Protein AF-A0A9R0IYP3-F1 (afdb_monomer_lite)

Radius of gyration: 27.4 Å; chains: 1; bounding box: 51×67×84 Å

pLDDT: mean 83.16, std 14.52, range [38.09, 98.56]

Sequence (226 aa):
MEKAWKLMVVIWVTVYLVTVTMASESPKYSVIHSESDFEIRVYKESTWMSAPVDHLSFRQATKLGFHRLFQYIQGANLNSSRILMTKPVLTSIVPEAGPLHSSAYLVNFYLPVKFQGTPPLPLPELDLKPISWPSHCVAVRKFSGFAGDSNVVTEADKLATSLGRSRNISDHLQHLEEVFKLMQQNLMAAKDNKCMVDTDKVEYLGHFISAKGVEADPKKISSISS

InterPro domains:
  IPR006917 SOUL heme-binding protein [PF04832] (25-200)
  IPR006917 SOUL heme-binding protein [PTHR11220] (22-200)
  IPR011256 Regulatory factor, effector binding domain superfamily [G3DSA:3.20.80.10] (24-212)
  IPR011256 Regulatory factor, effector binding domain superfamily [SSF55136] (15-202)

Secondary structure (DSSP, 8-state):
-HHHHHHHHHHHHHHHHHT---------EEEEEE-SS-EEEEEPPEEEEEEEEE-S-HHHHHHHHHHHHHHHHTT-BTT-------S-EEEEEE--SSSS--SEEEEEEEPPGGGSSSPPPBPGGG--EEEEEPSEEEEE---SS---TTTHHHHHHHHHHHHS---SHHHHHHHHHHHHHHHHHTT----GGG---S-SEEEETTEEEETTEEEE-HHHHHTT--

Structure (mmCIF, N/CA/C/O backbone):
data_AF-A0A9R0IYP3-F1
#
_entry.id   AF-A0A9R0IYP3-F1
#
loop_
_atom_site.group_PDB
_atom_site.id
_atom_site.type_symbol
_atom_site.label_atom_id
_atom_site.label_alt_id
_atom_site.label_comp_id
_atom_site.label_asym_id
_atom_site.label_entity_id
_atom_site.label_seq_id
_atom_site.pdbx_PDB_ins_code
_atom_site.Cartn_x
_atom_site.Cartn_y
_atom_site.Cartn_z
_atom_site.occupancy
_atom_site.B_iso_or_equiv
_atom_site.auth_seq_id
_atom_site.auth_comp_id
_atom_site.auth_asym_id
_atom_site.auth_atom_id
_atom_site.pdbx_PDB_model_num
ATOM 1 N N . MET A 1 1 ? -3.773 -49.753 31.247 1.00 61.44 1 MET A N 1
ATOM 2 C CA . MET A 1 1 ? -4.589 -48.521 31.351 1.00 61.44 1 MET A CA 1
ATOM 3 C C . MET A 1 1 ? -3.742 -47.249 31.323 1.00 61.44 1 MET A C 1
ATOM 5 O O . MET A 1 1 ? -4.038 -46.359 30.541 1.00 61.44 1 MET A O 1
ATOM 9 N N . GLU A 1 2 ? -2.637 -47.181 32.067 1.00 69.75 2 GLU A N 1
ATOM 10 C CA . GLU A 1 2 ? -1.793 -45.974 32.157 1.00 69.75 2 GLU A CA 1
ATOM 11 C C . GLU A 1 2 ? -1.154 -45.518 30.824 1.00 69.75 2 GLU A C 1
ATOM 13 O O . GLU A 1 2 ? -1.091 -44.326 30.528 1.00 69.75 2 GLU A O 1
ATOM 18 N N . LYS A 1 3 ? -0.733 -46.464 29.973 1.00 65.75 3 LYS A N 1
ATOM 19 C CA . LYS A 1 3 ? -0.154 -46.160 28.648 1.00 65.75 3 LYS A CA 1
ATOM 20 C C . LYS A 1 3 ? -1.181 -45.574 27.670 1.00 65.75 3 LYS A C 1
ATOM 22 O O . LYS A 1 3 ? -0.838 -44.701 26.883 1.00 65.75 3 LYS A O 1
ATOM 27 N N . ALA A 1 4 ? -2.435 -46.020 27.757 1.00 72.62 4 ALA A N 1
ATOM 28 C CA . ALA A 1 4 ? -3.524 -45.527 26.915 1.00 72.62 4 ALA A CA 1
ATOM 29 C C . ALA A 1 4 ? -3.933 -44.100 27.309 1.00 72.62 4 ALA A C 1
ATOM 31 O O . ALA A 1 4 ? -4.142 -43.270 26.436 1.00 72.62 4 ALA A O 1
ATOM 32 N N . TRP A 1 5 ? -3.951 -43.783 28.609 1.00 69.06 5 TRP A N 1
ATOM 33 C CA . TRP A 1 5 ? -4.200 -42.423 29.100 1.00 69.06 5 TRP A CA 1
ATOM 34 C C . TRP A 1 5 ? -3.116 -41.438 28.647 1.00 69.06 5 TRP A C 1
ATOM 36 O O . TRP A 1 5 ? -3.432 -40.369 28.134 1.00 69.06 5 TRP A O 1
ATOM 46 N N . LYS A 1 6 ? -1.835 -41.821 28.751 1.00 74.00 6 LYS A N 1
ATOM 47 C CA . LYS A 1 6 ? -0.714 -40.994 28.269 1.00 74.00 6 LYS A CA 1
ATOM 48 C C . LYS A 1 6 ? -0.784 -40.769 26.755 1.00 74.00 6 LYS A C 1
ATOM 50 O O . LYS A 1 6 ? -0.571 -39.649 26.307 1.00 74.00 6 LYS A O 1
ATOM 55 N N . LEU A 1 7 ? -1.144 -41.795 25.979 1.00 72.50 7 LEU A N 1
ATOM 56 C CA . LEU A 1 7 ? -1.313 -41.671 24.529 1.00 72.50 7 LEU A CA 1
ATOM 57 C C . LEU A 1 7 ? -2.500 -40.764 24.166 1.00 72.50 7 LEU A C 1
ATOM 59 O O . LEU A 1 7 ? -2.367 -39.915 23.294 1.00 72.50 7 LEU A O 1
ATOM 63 N N . MET A 1 8 ? -3.624 -40.882 24.878 1.00 76.94 8 MET A N 1
ATOM 64 C CA . MET A 1 8 ? -4.794 -40.021 24.683 1.00 76.94 8 MET A CA 1
ATOM 65 C C . MET A 1 8 ? -4.477 -38.563 25.024 1.00 76.94 8 MET A C 1
ATOM 67 O O . MET A 1 8 ? -4.793 -37.684 24.234 1.00 76.94 8 MET A O 1
ATOM 71 N N . VAL A 1 9 ? -3.789 -38.291 26.136 1.00 77.88 9 VAL A N 1
ATOM 72 C CA . VAL A 1 9 ? -3.367 -36.927 26.499 1.00 77.88 9 VAL A CA 1
ATOM 73 C C . VAL A 1 9 ? -2.421 -36.344 25.449 1.00 77.88 9 VAL A C 1
ATOM 75 O O . VAL A 1 9 ? -2.598 -35.198 25.053 1.00 77.88 9 VAL A O 1
ATOM 78 N N . VAL A 1 10 ? -1.463 -37.125 24.938 1.00 76.88 10 VAL A N 1
ATOM 79 C CA . VAL A 1 10 ? -0.562 -36.673 23.866 1.00 76.88 10 VAL A CA 1
ATOM 80 C C . VAL A 1 10 ? -1.335 -36.378 22.582 1.00 76.88 10 VAL A C 1
ATOM 82 O O . VAL A 1 10 ? -1.092 -35.340 21.983 1.00 76.88 10 VAL A O 1
ATOM 85 N N . ILE A 1 11 ? -2.294 -37.224 22.190 1.00 75.88 11 ILE A N 1
ATOM 86 C CA . ILE A 1 11 ? -3.150 -36.995 21.014 1.00 75.88 11 ILE A CA 1
ATOM 87 C C . ILE A 1 11 ? -4.020 -35.744 21.200 1.00 75.88 11 ILE A C 1
ATOM 89 O O . ILE A 1 11 ? -4.135 -34.939 20.286 1.00 75.88 11 ILE A O 1
ATOM 93 N N . TRP A 1 12 ? -4.596 -35.526 22.382 1.00 68.00 12 TRP A N 1
ATOM 94 C CA . TRP A 1 12 ? -5.383 -34.324 22.670 1.00 68.00 12 TRP A CA 1
ATOM 95 C C . TRP A 1 12 ? -4.525 -33.052 22.666 1.00 68.00 12 TRP A C 1
ATOM 97 O O . TRP A 1 12 ? -4.947 -32.036 22.119 1.00 68.00 12 TRP A O 1
ATOM 107 N N . VAL A 1 13 ? -3.303 -33.106 23.206 1.00 67.50 13 VAL A N 1
ATOM 108 C CA . VAL A 1 13 ? -2.347 -31.986 23.190 1.00 67.50 13 VAL A CA 1
ATOM 109 C C . VAL A 1 13 ? -1.850 -31.696 21.772 1.00 67.50 13 VAL A C 1
ATOM 111 O O . VAL A 1 13 ? -1.755 -30.531 21.391 1.00 67.50 13 VAL A O 1
ATOM 114 N N . THR A 1 14 ? -1.571 -32.720 20.961 1.00 59.00 14 THR A N 1
ATOM 115 C CA . THR A 1 14 ? -1.135 -32.530 19.570 1.00 59.00 14 THR A CA 1
ATOM 116 C C . THR A 1 14 ? -2.274 -32.056 18.675 1.00 59.00 14 THR A C 1
ATOM 118 O O . THR A 1 14 ? -2.058 -31.146 17.882 1.00 59.00 14 THR A O 1
ATOM 121 N N . VAL A 1 15 ? -3.498 -32.570 18.838 1.00 60.22 15 VAL A N 1
ATOM 122 C CA . VAL A 1 15 ? -4.690 -32.060 18.137 1.00 60.22 15 VAL A CA 1
ATOM 123 C C . VAL A 1 15 ? -4.963 -30.604 18.529 1.00 60.22 15 VAL A C 1
ATOM 125 O O . VAL A 1 15 ? -5.193 -29.776 17.651 1.00 60.22 15 VAL A O 1
ATOM 128 N N . TYR A 1 16 ? -4.835 -30.247 19.812 1.00 56.28 16 TYR A N 1
ATOM 129 C CA . TYR A 1 16 ? -4.961 -28.859 20.269 1.00 56.28 16 TYR A CA 1
ATOM 130 C C . TYR A 1 16 ? -3.892 -27.945 19.639 1.00 56.28 16 TYR A C 1
ATOM 132 O O . TYR A 1 16 ? -4.226 -26.884 19.111 1.00 56.28 16 TYR A O 1
ATOM 140 N N . LEU A 1 17 ? -2.628 -28.384 19.590 1.00 49.09 17 LEU A N 1
ATOM 141 C CA . LEU A 1 17 ? -1.523 -27.641 18.964 1.00 49.09 17 LEU A CA 1
ATOM 142 C C . LEU A 1 17 ? -1.663 -27.495 17.438 1.00 49.09 17 LEU A C 1
ATOM 144 O O . LEU A 1 17 ? -1.241 -26.480 16.889 1.00 49.09 17 LEU A O 1
ATOM 148 N N . VAL A 1 18 ? -2.274 -28.464 16.748 1.00 51.69 18 VAL A N 1
ATOM 149 C CA . VAL A 1 18 ? -2.490 -28.421 15.287 1.00 51.69 18 VAL A CA 1
ATOM 150 C C . VAL A 1 18 ? -3.631 -27.465 14.896 1.00 51.69 18 VAL A C 1
ATOM 152 O O . VAL A 1 18 ? -3.632 -26.935 13.788 1.00 51.69 18 VAL A O 1
ATOM 155 N N . THR A 1 19 ? -4.577 -27.172 15.797 1.00 45.31 19 THR A N 1
ATOM 156 C CA . THR A 1 19 ? -5.775 -26.364 15.475 1.00 45.31 19 THR A CA 1
ATOM 157 C C . THR A 1 19 ? -5.606 -24.841 15.517 1.00 45.31 19 THR A C 1
ATOM 159 O O . THR A 1 19 ? -6.555 -24.122 15.209 1.00 45.31 19 THR A O 1
ATOM 162 N N . VAL A 1 20 ? -4.416 -24.304 15.804 1.00 46.81 20 VAL A N 1
ATOM 163 C CA . VAL A 1 20 ? -4.179 -22.845 15.784 1.00 46.81 20 VAL A CA 1
ATOM 164 C C . VAL A 1 20 ? -3.349 -22.442 14.561 1.00 46.81 20 VAL A C 1
ATOM 166 O O . VAL A 1 20 ? -2.303 -21.805 14.655 1.00 46.81 20 VAL A O 1
ATOM 169 N N . THR A 1 21 ? -3.827 -22.777 13.361 1.00 48.59 21 THR A N 1
ATOM 170 C CA . THR A 1 21 ? -3.398 -22.071 12.147 1.00 48.59 21 THR A CA 1
ATOM 171 C C . THR A 1 21 ? -4.076 -20.699 12.135 1.00 48.59 21 THR A C 1
ATOM 173 O O . THR A 1 21 ? -5.190 -20.548 11.636 1.00 48.59 21 THR A O 1
ATOM 176 N N . MET A 1 22 ? -3.440 -19.685 12.726 1.00 51.16 22 MET A N 1
ATOM 177 C CA . MET A 1 22 ? -3.937 -18.304 12.694 1.00 51.16 22 MET A CA 1
ATOM 178 C C . MET A 1 22 ? -3.768 -17.726 11.283 1.00 51.16 22 MET A C 1
ATOM 180 O O . MET A 1 22 ? -2.770 -17.076 10.965 1.00 51.16 22 MET A O 1
ATOM 184 N N . ALA A 1 23 ? -4.742 -17.980 10.411 1.00 62.62 23 ALA A N 1
ATOM 185 C CA . ALA A 1 23 ? -4.872 -17.270 9.148 1.00 62.62 23 ALA A CA 1
ATOM 186 C C . ALA A 1 23 ? -5.228 -15.804 9.451 1.00 62.62 23 ALA A C 1
ATOM 188 O O . ALA A 1 23 ? -6.370 -15.479 9.758 1.00 62.62 23 ALA A O 1
ATOM 189 N N . SER A 1 24 ? -4.232 -14.917 9.415 1.00 82.06 24 SER A N 1
ATOM 190 C CA . SER A 1 24 ? -4.447 -13.469 9.510 1.00 82.06 24 SER A CA 1
ATOM 191 C C . SER A 1 24 ? -5.215 -12.988 8.280 1.00 82.06 24 SER A C 1
ATOM 193 O O . SER A 1 24 ? -4.776 -13.259 7.158 1.00 82.06 24 SER A O 1
ATOM 195 N N . GLU A 1 25 ? -6.318 -12.270 8.483 1.00 94.88 25 GLU A N 1
ATOM 196 C CA . GLU A 1 25 ? -7.117 -11.721 7.386 1.00 94.88 25 GLU A CA 1
ATOM 197 C C . GLU A 1 25 ? -6.288 -10.806 6.472 1.00 94.88 25 GLU A C 1
ATOM 199 O O . GLU A 1 25 ? -5.319 -10.170 6.901 1.00 94.88 25 GLU A O 1
ATOM 204 N N . SER A 1 26 ? -6.687 -10.746 5.203 1.00 94.94 26 SER A N 1
ATOM 205 C CA . SER A 1 26 ? -6.058 -9.933 4.167 1.00 94.94 26 SER A CA 1
ATOM 206 C C . SER A 1 26 ? -7.102 -9.357 3.207 1.00 94.94 26 SER A C 1
ATOM 208 O O . SER A 1 26 ? -8.177 -9.954 3.043 1.00 94.94 26 SER A O 1
ATOM 210 N N . PRO A 1 27 ? -6.810 -8.213 2.560 1.00 95.44 27 PRO A N 1
ATOM 211 C CA . PRO A 1 27 ? -7.698 -7.635 1.561 1.00 95.44 27 PRO A CA 1
ATOM 212 C C . PRO A 1 27 ? -7.901 -8.617 0.403 1.00 95.44 27 PRO A C 1
ATOM 214 O O . PRO A 1 27 ? -6.954 -9.231 -0.096 1.00 95.44 27 PRO A O 1
ATOM 217 N N . LYS A 1 28 ? -9.155 -8.784 -0.024 1.00 95.69 28 LYS A N 1
ATOM 218 C CA . LYS A 1 28 ? -9.517 -9.717 -1.097 1.00 95.69 28 LYS A CA 1
ATOM 219 C C . LYS A 1 28 ? -9.183 -9.120 -2.462 1.00 95.69 28 LYS A C 1
ATOM 221 O O . LYS A 1 28 ? -9.599 -8.004 -2.767 1.00 95.69 28 LYS A O 1
ATOM 226 N N . TYR A 1 29 ? -8.502 -9.903 -3.295 1.00 95.25 29 TYR A N 1
ATOM 227 C CA . TYR A 1 29 ? -8.183 -9.546 -4.674 1.00 95.25 29 TYR A CA 1
ATOM 228 C C . TYR A 1 29 ? -8.267 -10.746 -5.615 1.00 95.25 29 TYR A C 1
ATOM 230 O O . TYR A 1 29 ? -8.188 -11.896 -5.178 1.00 95.25 29 TYR A O 1
ATOM 238 N N . SER A 1 30 ? -8.387 -10.461 -6.909 1.00 91.12 30 SER A N 1
ATOM 239 C CA . SER A 1 30 ? -8.183 -11.412 -8.005 1.00 91.12 30 SER A CA 1
ATOM 240 C C . SER A 1 30 ? -6.987 -10.983 -8.848 1.00 91.12 30 SER A C 1
ATOM 242 O O . SER A 1 30 ? -6.794 -9.792 -9.086 1.00 91.12 30 SER A O 1
ATOM 244 N N . VAL A 1 31 ? -6.192 -11.945 -9.312 1.00 91.06 31 VAL A N 1
ATOM 245 C CA . VAL A 1 31 ? -5.107 -11.691 -10.268 1.00 91.06 31 VAL A CA 1
ATOM 246 C C . VAL A 1 31 ? -5.702 -11.730 -11.672 1.00 91.06 31 VAL A C 1
ATOM 248 O O . VAL A 1 31 ? -6.276 -12.746 -12.053 1.00 91.06 31 VAL A O 1
ATOM 251 N N . ILE A 1 32 ? -5.607 -10.623 -12.411 1.00 86.00 32 ILE A N 1
ATOM 252 C CA . ILE A 1 32 ? -6.137 -10.517 -13.784 1.00 86.00 32 ILE A CA 1
ATOM 253 C C . ILE A 1 32 ? -5.054 -10.705 -14.846 1.00 86.00 32 ILE A C 1
ATOM 255 O O . ILE A 1 32 ? -5.351 -11.069 -15.976 1.00 86.00 32 ILE A O 1
ATOM 259 N N . HIS A 1 33 ? -3.798 -10.480 -14.473 1.00 81.62 33 HIS A N 1
ATOM 260 C CA . HIS A 1 33 ? -2.642 -10.694 -15.326 1.00 81.62 33 HIS A CA 1
ATOM 261 C C . HIS A 1 33 ? -1.453 -11.042 -14.440 1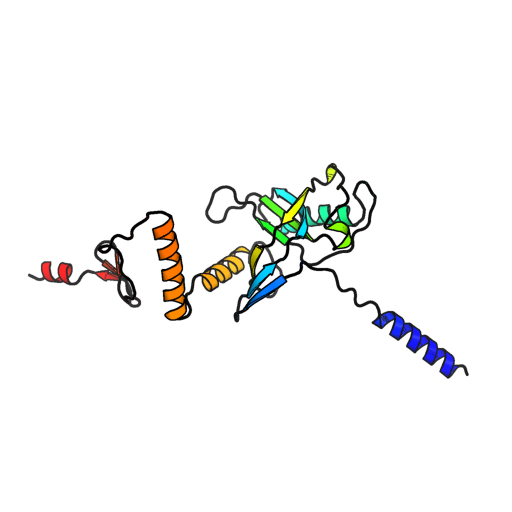.00 81.62 33 HIS A C 1
ATOM 263 O O . HIS A 1 33 ? -1.299 -10.478 -13.356 1.00 81.62 33 HIS A O 1
ATOM 269 N N . SER A 1 34 ? -0.639 -11.997 -14.866 1.00 88.00 34 SER A N 1
ATOM 270 C CA . SER A 1 34 ? 0.503 -12.456 -14.091 1.00 88.00 34 SER A CA 1
ATOM 271 C C . SER A 1 34 ? 1.670 -12.711 -15.007 1.00 88.00 34 SER A C 1
ATOM 273 O O . SER A 1 34 ? 1.530 -13.329 -16.057 1.00 88.00 34 SER A O 1
ATOM 275 N N . GLU A 1 35 ? 2.822 -12.264 -14.545 1.00 88.44 35 GLU A N 1
ATOM 276 C CA . GLU A 1 35 ? 4.074 -12.306 -15.264 1.00 88.44 35 GLU A CA 1
ATOM 277 C C . GLU A 1 35 ? 5.174 -12.843 -14.363 1.00 88.44 35 GLU A C 1
ATOM 279 O O . GLU A 1 35 ? 4.962 -13.066 -13.168 1.00 88.44 35 GLU A O 1
ATOM 284 N N . SER A 1 36 ? 6.350 -13.100 -14.933 1.00 88.38 36 SER A N 1
ATOM 285 C CA . SER A 1 36 ? 7.462 -13.679 -14.174 1.00 88.38 36 SER A CA 1
ATOM 286 C C . SER A 1 36 ? 7.911 -12.794 -13.006 1.00 88.38 36 SER A C 1
ATOM 288 O O . SER A 1 36 ? 8.409 -13.311 -12.007 1.00 88.38 36 SER A O 1
ATOM 290 N N . ASP A 1 37 ? 7.723 -11.477 -13.105 1.00 89.06 37 ASP A N 1
ATOM 291 C CA . ASP A 1 37 ? 8.271 -10.507 -12.163 1.00 89.06 37 ASP A CA 1
ATOM 292 C C . ASP A 1 37 ? 7.244 -9.510 -11.590 1.00 89.06 37 ASP A C 1
ATOM 294 O O . ASP A 1 37 ? 7.564 -8.779 -10.648 1.00 89.06 37 ASP A O 1
ATOM 298 N N . PHE A 1 38 ? 6.004 -9.501 -12.087 1.00 91.12 38 PHE A N 1
ATOM 299 C CA . PHE A 1 38 ? 4.892 -8.754 -11.495 1.00 91.12 38 PHE A CA 1
ATOM 300 C C . PHE A 1 38 ? 3.538 -9.430 -11.738 1.00 91.12 38 PHE A C 1
ATOM 302 O O . PHE A 1 38 ? 3.391 -10.319 -12.569 1.00 91.12 38 PHE A O 1
ATOM 309 N N . GLU A 1 39 ? 2.517 -8.984 -11.015 1.00 92.12 39 GLU A N 1
ATOM 310 C CA . GLU A 1 39 ? 1.129 -9.375 -11.254 1.00 92.12 39 GLU A CA 1
ATOM 311 C C . GLU A 1 39 ? 0.204 -8.166 -11.123 1.00 92.12 39 GLU A C 1
ATOM 313 O O . GLU A 1 39 ? 0.440 -7.273 -10.310 1.00 92.12 39 GLU A O 1
ATOM 318 N N . ILE A 1 40 ? -0.863 -8.137 -11.912 1.00 85.50 40 ILE A N 1
ATOM 319 C CA . ILE A 1 40 ? -1.906 -7.120 -11.836 1.00 85.50 40 ILE A CA 1
ATOM 320 C C . ILE A 1 40 ? -3.067 -7.699 -11.036 1.00 85.50 40 ILE A C 1
ATOM 322 O O . ILE A 1 40 ? -3.652 -8.728 -11.392 1.00 85.50 40 ILE A O 1
ATOM 326 N N . ARG A 1 41 ? -3.390 -7.032 -9.930 1.00 90.75 41 ARG A N 1
ATOM 327 C CA . ARG A 1 41 ? -4.444 -7.425 -8.997 1.00 90.75 41 ARG A CA 1
ATOM 328 C C . ARG A 1 41 ? -5.583 -6.424 -9.037 1.00 90.75 41 ARG A C 1
ATOM 330 O O . ARG A 1 41 ? -5.347 -5.223 -8.996 1.00 90.75 41 ARG A O 1
ATOM 337 N N . VAL A 1 42 ? -6.812 -6.921 -9.001 1.00 85.00 42 VAL A N 1
ATOM 338 C CA . VAL A 1 42 ? -7.996 -6.105 -8.720 1.00 85.00 42 VAL A CA 1
ATOM 339 C C . VAL A 1 42 ? -8.411 -6.364 -7.282 1.00 85.00 42 VAL A C 1
ATOM 341 O O . VAL A 1 42 ? -8.800 -7.482 -6.940 1.00 85.00 42 VAL A O 1
ATOM 344 N N . TYR A 1 43 ? -8.292 -5.344 -6.436 1.00 91.69 43 TYR A N 1
ATOM 345 C CA . TYR A 1 43 ? -8.749 -5.380 -5.052 1.00 91.69 43 TYR A CA 1
ATOM 346 C C . TYR A 1 43 ? -10.207 -4.954 -4.976 1.00 91.69 43 TYR A C 1
ATOM 348 O O . TYR A 1 43 ? -10.618 -4.013 -5.651 1.00 91.69 43 TYR A O 1
ATOM 356 N N . LYS A 1 44 ? -10.978 -5.635 -4.127 1.00 94.44 44 LYS A N 1
ATOM 357 C CA . LYS A 1 44 ? -12.332 -5.194 -3.776 1.00 94.44 44 LYS A CA 1
ATOM 358 C C . LYS A 1 44 ? -12.273 -3.953 -2.885 1.00 94.44 44 LYS A C 1
ATOM 360 O O . LYS A 1 44 ? -11.239 -3.665 -2.281 1.00 94.44 44 LYS A O 1
ATOM 365 N N . GLU A 1 45 ? -13.403 -3.259 -2.782 1.00 95.25 45 GLU A N 1
ATOM 366 C CA . GLU A 1 45 ? -13.545 -2.158 -1.833 1.00 95.25 45 GLU A CA 1
ATOM 367 C C . GLU A 1 45 ? -13.201 -2.611 -0.408 1.00 95.25 45 GLU A C 1
ATOM 369 O O . GLU A 1 45 ? -13.561 -3.717 0.010 1.00 95.25 45 GLU A O 1
ATOM 374 N N . SER A 1 46 ? -12.462 -1.769 0.314 1.00 96.75 46 SER A N 1
ATOM 375 C CA . SER A 1 46 ? -12.065 -2.043 1.690 1.00 96.75 46 SER A CA 1
ATOM 376 C C . SER A 1 46 ? -11.758 -0.781 2.491 1.00 96.75 46 SER A C 1
ATOM 378 O O . SER A 1 46 ? -11.208 0.190 1.979 1.00 96.75 46 SER A O 1
ATOM 380 N N . THR A 1 47 ? -12.039 -0.849 3.786 1.00 97.81 47 THR A N 1
AT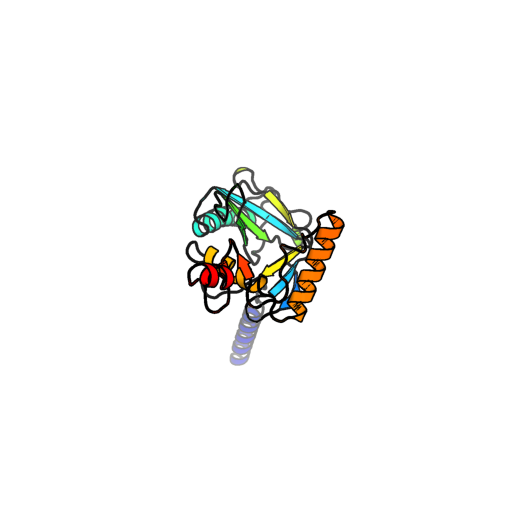OM 381 C CA . THR A 1 47 ? -11.710 0.156 4.791 1.00 97.81 47 THR A CA 1
ATOM 382 C C . THR A 1 47 ? -10.394 -0.193 5.482 1.00 97.81 47 THR A C 1
ATOM 384 O O . THR A 1 47 ? -10.154 -1.333 5.898 1.00 97.81 47 THR A O 1
ATOM 387 N N . TRP A 1 48 ? -9.551 0.819 5.637 1.00 98.00 48 TRP A N 1
ATOM 388 C CA . TRP A 1 48 ? -8.250 0.759 6.290 1.00 98.00 48 TRP A CA 1
ATOM 389 C C . TRP A 1 48 ? -8.179 1.810 7.392 1.00 98.00 48 TRP A C 1
ATOM 391 O O . TRP A 1 48 ? -8.838 2.845 7.315 1.00 98.00 48 TRP A O 1
ATOM 401 N N . MET A 1 49 ? -7.358 1.565 8.410 1.00 98.12 49 MET A N 1
ATOM 402 C CA . MET A 1 49 ? -6.962 2.600 9.363 1.00 98.12 49 MET A CA 1
ATOM 403 C C . MET A 1 49 ? -5.602 3.162 8.955 1.00 98.12 49 MET A C 1
ATOM 405 O O . MET A 1 49 ? -4.656 2.395 8.767 1.00 98.12 49 MET A O 1
ATOM 409 N N . SER A 1 50 ? -5.512 4.481 8.804 1.00 97.88 50 SER A N 1
ATOM 410 C CA . SER A 1 50 ? -4.339 5.174 8.272 1.00 97.88 50 SER A CA 1
ATOM 411 C C . SER A 1 50 ? -3.673 6.057 9.321 1.00 97.88 50 SER A C 1
ATOM 413 O O . SER A 1 50 ? -4.354 6.730 10.096 1.00 97.88 50 SER A O 1
ATOM 415 N N . ALA A 1 51 ? -2.343 6.062 9.324 1.00 97.62 51 ALA A N 1
ATOM 416 C CA . ALA A 1 51 ? -1.491 6.874 10.179 1.00 97.62 51 ALA A CA 1
ATOM 417 C C . ALA A 1 51 ? -0.593 7.775 9.307 1.00 97.62 51 ALA A C 1
ATOM 419 O O . ALA A 1 51 ? 0.374 7.266 8.725 1.00 97.62 51 ALA A O 1
ATOM 420 N N . PRO A 1 52 ? -0.866 9.088 9.209 1.00 95.19 52 PRO A N 1
ATOM 421 C CA . PRO A 1 52 ? -0.002 10.029 8.505 1.00 95.19 52 PRO A CA 1
ATOM 422 C C . PRO A 1 52 ? 1.285 10.289 9.276 1.00 95.19 52 PRO A C 1
ATOM 424 O O . PRO A 1 52 ? 1.260 10.530 10.480 1.00 95.19 52 PRO A O 1
ATOM 427 N N . VAL A 1 53 ? 2.424 10.213 8.596 1.00 93.75 53 VAL A N 1
ATOM 428 C CA . VAL A 1 53 ? 3.751 10.394 9.184 1.00 93.75 53 VAL A CA 1
ATOM 429 C C . VAL A 1 53 ? 4.561 11.346 8.317 1.00 93.75 53 VAL A C 1
ATOM 431 O O . VAL A 1 53 ? 4.870 11.028 7.171 1.00 93.75 53 VAL A O 1
ATOM 434 N N . ASP A 1 54 ? 4.941 12.483 8.888 1.00 90.12 54 ASP A N 1
ATOM 435 C CA . ASP A 1 54 ? 5.864 13.440 8.279 1.00 90.12 54 ASP A CA 1
ATOM 436 C C . ASP A 1 54 ? 7.308 13.028 8.603 1.00 90.12 54 ASP A C 1
ATOM 438 O O . ASP A 1 54 ? 7.817 13.255 9.703 1.00 90.12 54 ASP A O 1
ATOM 442 N N . HIS A 1 55 ? 7.922 12.266 7.696 1.00 87.19 55 HIS A N 1
ATOM 443 C CA . HIS A 1 55 ? 9.280 11.752 7.853 1.00 87.19 55 HIS A CA 1
ATOM 444 C C . HIS A 1 55 ? 9.846 11.315 6.497 1.00 87.19 55 HIS A C 1
ATOM 446 O O . HIS A 1 55 ? 9.159 10.655 5.727 1.00 87.19 55 HIS A O 1
ATOM 452 N N . LEU A 1 56 ? 11.133 11.575 6.242 1.00 85.12 56 LEU A N 1
ATOM 453 C CA . LEU A 1 56 ? 11.772 11.281 4.947 1.00 85.12 56 LEU A CA 1
ATOM 454 C C . LEU A 1 56 ? 12.116 9.791 4.737 1.00 85.12 56 LEU A C 1
ATOM 456 O O . LEU A 1 56 ? 11.986 9.261 3.636 1.00 85.12 56 LEU A O 1
ATOM 460 N N . SER A 1 57 ? 12.555 9.093 5.792 1.00 89.50 57 SER A N 1
ATOM 461 C CA . SER A 1 57 ? 12.830 7.641 5.743 1.00 89.50 57 SER A CA 1
ATOM 462 C C . SER A 1 57 ? 11.533 6.834 5.761 1.00 89.50 57 SER A C 1
ATOM 464 O O . SER A 1 57 ? 10.791 6.882 6.746 1.00 89.50 57 SER A O 1
ATOM 466 N N . PHE A 1 58 ? 11.332 6.020 4.726 1.00 90.00 58 PHE A N 1
ATOM 467 C CA . PHE A 1 58 ? 10.305 4.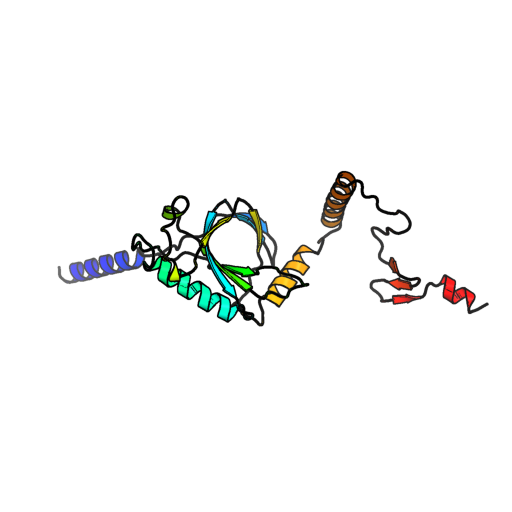988 4.619 1.00 90.00 58 PHE A CA 1
ATOM 468 C C . PHE A 1 58 ? 10.326 4.040 5.823 1.00 90.00 58 PHE A C 1
ATOM 470 O O . PHE A 1 58 ? 9.278 3.724 6.394 1.00 90.00 58 PHE A O 1
ATOM 477 N N . ARG A 1 59 ? 11.512 3.580 6.246 1.00 92.56 59 ARG A N 1
ATOM 478 C CA . ARG A 1 59 ? 11.629 2.613 7.352 1.00 92.56 59 ARG A CA 1
ATOM 479 C C . ARG A 1 59 ? 11.178 3.219 8.678 1.00 92.56 59 ARG A C 1
ATOM 481 O O . ARG A 1 59 ? 10.435 2.577 9.424 1.00 92.56 59 ARG A O 1
ATOM 488 N N . GLN A 1 60 ? 11.624 4.437 8.981 1.00 94.44 60 GLN A N 1
ATOM 489 C CA . GLN A 1 60 ? 11.224 5.127 10.209 1.00 94.44 60 GLN A CA 1
ATOM 490 C C . GLN A 1 60 ? 9.750 5.523 10.164 1.00 94.44 60 GLN A C 1
ATOM 492 O O . GLN A 1 60 ? 9.041 5.292 11.143 1.00 94.44 60 GLN A O 1
ATOM 497 N N . ALA A 1 61 ? 9.265 6.013 9.019 1.00 93.38 61 ALA A N 1
ATOM 498 C CA . ALA A 1 61 ? 7.861 6.355 8.847 1.00 93.38 61 ALA A CA 1
ATOM 499 C C . ALA A 1 61 ? 6.957 5.138 9.094 1.00 93.38 61 ALA A C 1
ATOM 501 O O . ALA A 1 61 ? 6.030 5.200 9.901 1.00 93.38 61 ALA A O 1
ATOM 502 N N . THR A 1 62 ? 7.304 3.992 8.497 1.00 94.81 62 THR A N 1
ATOM 503 C CA . THR A 1 62 ? 6.604 2.716 8.705 1.00 94.81 62 THR A CA 1
ATOM 504 C C . THR A 1 62 ? 6.586 2.322 10.180 1.00 94.81 62 THR A C 1
ATOM 506 O O . THR A 1 62 ? 5.533 1.976 10.713 1.00 94.81 62 THR A O 1
ATOM 509 N N . LYS A 1 63 ? 7.731 2.405 10.873 1.00 96.62 63 LYS A N 1
ATOM 510 C CA . LYS A 1 63 ? 7.835 2.058 12.298 1.00 96.62 63 LYS A CA 1
ATOM 511 C C . LYS A 1 63 ? 6.957 2.960 13.173 1.00 96.62 63 LYS A C 1
ATOM 513 O O . LYS A 1 63 ? 6.236 2.450 14.028 1.00 96.62 63 LYS A O 1
ATOM 518 N N . LEU A 1 64 ? 7.019 4.275 12.969 1.00 97.19 64 LEU A N 1
ATOM 519 C CA . LEU A 1 64 ? 6.276 5.265 13.756 1.00 97.19 64 LEU A CA 1
ATOM 520 C C . LEU A 1 64 ? 4.765 5.173 13.510 1.00 97.19 64 LEU A C 1
ATOM 522 O O . LEU A 1 64 ? 3.982 5.138 14.460 1.00 97.19 64 LEU A O 1
ATOM 526 N N . GLY A 1 65 ? 4.342 5.081 12.246 1.00 97.62 65 GLY A N 1
ATOM 527 C CA . GLY A 1 65 ? 2.932 4.918 11.894 1.00 97.62 65 GLY A CA 1
ATOM 528 C C . GLY A 1 65 ? 2.365 3.594 12.400 1.00 97.62 65 GLY A C 1
ATOM 529 O O . GLY A 1 65 ? 1.321 3.579 13.053 1.00 97.62 65 GLY A O 1
ATOM 530 N N . PHE A 1 66 ? 3.092 2.488 12.206 1.00 98.00 66 PHE A N 1
ATOM 531 C CA . PHE A 1 66 ? 2.654 1.183 12.697 1.00 98.00 66 PHE A CA 1
ATOM 532 C C . PHE A 1 66 ? 2.585 1.118 14.222 1.00 98.00 66 PHE A C 1
ATOM 534 O O . PHE A 1 66 ? 1.698 0.462 14.751 1.00 98.00 66 PHE A O 1
ATOM 541 N N . HIS A 1 67 ? 3.460 1.816 14.949 1.00 98.31 67 HIS A N 1
ATOM 542 C CA . HIS A 1 67 ? 3.375 1.862 16.407 1.00 98.31 67 HIS A CA 1
ATOM 543 C C . HIS A 1 67 ? 2.037 2.445 16.891 1.00 98.31 67 HIS A C 1
ATOM 545 O O . HIS A 1 67 ? 1.409 1.869 17.778 1.00 98.31 67 HIS A O 1
ATOM 551 N N . ARG A 1 68 ? 1.553 3.530 16.271 1.00 98.56 68 ARG A N 1
ATOM 552 C CA . ARG A 1 68 ? 0.245 4.129 16.601 1.00 98.56 68 ARG A CA 1
ATOM 553 C C . ARG A 1 68 ? -0.916 3.217 16.209 1.00 98.56 68 ARG A C 1
ATOM 555 O O . ARG A 1 68 ? -1.821 2.995 17.010 1.00 98.56 68 ARG A O 1
ATOM 562 N N . LEU A 1 69 ? -0.846 2.599 15.029 1.00 98.50 69 LEU A N 1
ATOM 563 C CA . LEU A 1 69 ? -1.818 1.580 14.607 1.00 98.50 69 LEU A CA 1
ATOM 564 C C . LEU A 1 69 ? -1.837 0.382 15.566 1.00 98.50 69 LEU A C 1
ATOM 566 O O . LEU A 1 69 ? -2.902 -0.142 15.877 1.00 98.50 69 LEU A O 1
ATOM 570 N N . PHE A 1 70 ? -0.676 -0.026 16.081 1.00 98.19 70 PHE A N 1
ATOM 571 C CA . PHE A 1 70 ? -0.562 -1.115 17.042 1.00 98.19 70 PHE A CA 1
ATOM 572 C C . PHE A 1 70 ? -1.243 -0.775 18.375 1.00 98.19 70 PHE A C 1
ATOM 574 O O . PHE A 1 70 ? -1.955 -1.609 18.929 1.00 98.19 70 PHE A O 1
ATOM 581 N N . GLN A 1 71 ? -1.081 0.453 18.877 1.00 98.50 71 GLN A N 1
ATOM 582 C CA . GLN A 1 71 ? -1.814 0.914 20.061 1.00 98.50 71 GLN A CA 1
ATOM 583 C C . GLN A 1 71 ? -3.331 0.858 19.823 1.00 98.50 71 GLN A C 1
ATOM 585 O O . GLN A 1 71 ? -4.067 0.303 20.643 1.00 98.50 71 GLN A O 1
ATOM 590 N N . TYR A 1 72 ? -3.791 1.351 18.668 1.00 98.44 72 TYR A N 1
ATOM 591 C CA . TYR A 1 72 ? -5.200 1.323 18.273 1.00 98.44 72 TYR A CA 1
ATOM 592 C C . TYR A 1 72 ? -5.793 -0.091 18.278 1.00 98.44 72 TYR A C 1
ATOM 594 O O . TYR A 1 72 ? -6.808 -0.326 18.939 1.00 98.44 72 TYR A O 1
ATOM 602 N N . ILE A 1 73 ? -5.144 -1.053 17.610 1.00 97.50 73 ILE A N 1
ATOM 603 C CA . ILE A 1 73 ? -5.641 -2.439 17.545 1.00 97.50 73 ILE A CA 1
ATOM 604 C C . ILE A 1 73 ? -5.553 -3.165 18.895 1.00 97.50 73 ILE A C 1
ATOM 606 O O . ILE A 1 73 ? -6.291 -4.121 19.127 1.00 97.50 73 ILE A O 1
ATOM 610 N N . GLN A 1 74 ? -4.691 -2.707 19.807 1.00 98.19 74 GLN A N 1
ATOM 611 C CA . GLN A 1 74 ? -4.583 -3.246 21.164 1.00 98.19 74 GLN A CA 1
ATOM 612 C C . GLN A 1 74 ? -5.623 -2.675 22.137 1.00 98.19 74 GLN A C 1
ATOM 614 O O . GLN A 1 74 ? -5.709 -3.168 23.264 1.00 98.19 74 GLN A O 1
ATOM 619 N N . GLY A 1 75 ? -6.432 -1.702 21.705 1.00 97.38 75 GLY A N 1
ATOM 620 C CA . GLY A 1 75 ? -7.541 -1.154 22.487 1.00 97.38 75 GLY A CA 1
ATOM 621 C C . GLY A 1 75 ? -7.495 0.357 22.708 1.00 97.38 75 GLY A C 1
ATOM 622 O O . GLY A 1 75 ? -8.368 0.867 23.401 1.00 97.38 75 GLY A O 1
ATOM 623 N N . ALA A 1 76 ? -6.540 1.094 22.131 1.00 98.06 76 ALA A N 1
ATOM 624 C CA . ALA A 1 76 ? -6.535 2.561 22.169 1.00 98.06 76 ALA A CA 1
ATOM 625 C C . ALA A 1 76 ? -7.540 3.145 21.151 1.00 98.06 76 ALA A C 1
ATOM 627 O O . ALA A 1 76 ? -7.198 3.779 20.154 1.00 98.06 76 ALA A O 1
ATOM 628 N N . ASN A 1 77 ? -8.814 2.861 21.390 1.00 98.00 77 ASN A N 1
ATOM 629 C CA . ASN A 1 77 ? -9.976 3.357 20.664 1.00 98.00 77 ASN A CA 1
ATOM 630 C C . ASN A 1 77 ? -11.129 3.550 21.658 1.00 98.00 77 ASN A C 1
ATOM 632 O O . ASN A 1 77 ? -11.104 2.968 22.744 1.00 98.00 77 ASN A O 1
ATOM 636 N N . LEU A 1 78 ? -12.147 4.336 21.298 1.00 96.56 78 LEU A N 1
ATOM 637 C CA . LEU A 1 78 ? -13.227 4.716 22.225 1.00 96.56 78 LEU A CA 1
ATOM 638 C C . LEU A 1 78 ? -13.993 3.529 22.831 1.00 96.56 78 LEU A C 1
ATOM 640 O O . LEU A 1 78 ? -14.559 3.655 23.911 1.00 96.56 78 LEU A O 1
ATOM 644 N N . ASN A 1 79 ? -13.977 2.371 22.168 1.00 94.88 79 ASN A N 1
ATOM 645 C CA . ASN A 1 79 ? -14.683 1.174 22.621 1.00 94.88 79 ASN A CA 1
ATOM 646 C C . ASN A 1 79 ? -13.763 0.169 23.336 1.00 94.88 79 ASN A C 1
ATOM 648 O O . ASN A 1 79 ? -14.179 -0.968 23.561 1.00 94.88 79 ASN A O 1
A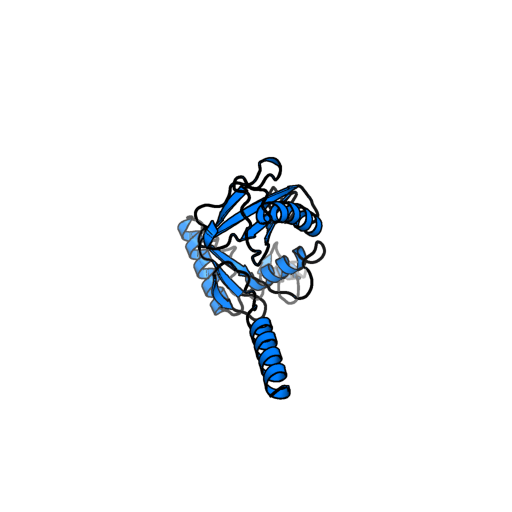TOM 652 N N . SER A 1 80 ? -12.496 0.521 23.591 1.00 97.31 80 SER A N 1
ATOM 653 C CA . SER A 1 80 ? -11.453 -0.377 24.123 1.00 97.31 80 SER A CA 1
ATOM 654 C C . SER A 1 80 ? -11.373 -1.734 23.406 1.00 97.31 80 SER A C 1
ATOM 656 O O . SER A 1 80 ? -10.997 -2.759 23.978 1.00 97.31 80 SER A O 1
ATOM 658 N N . SER A 1 81 ? -11.769 -1.759 22.133 1.00 96.50 81 SER A N 1
ATOM 659 C CA . SER A 1 81 ? -11.943 -2.983 21.365 1.00 96.50 81 SER A CA 1
ATOM 660 C C . SER A 1 81 ? -10.597 -3.477 20.859 1.00 96.50 81 SER A C 1
ATOM 662 O O . SER A 1 81 ? -9.845 -2.717 20.252 1.00 96.50 81 SER A O 1
ATOM 664 N N . ARG A 1 82 ? -10.309 -4.767 21.057 1.00 97.12 82 ARG A N 1
ATOM 665 C CA . ARG A 1 82 ? -9.138 -5.413 20.455 1.00 97.12 82 ARG A CA 1
ATOM 666 C C . ARG A 1 82 ? -9.449 -5.859 19.031 1.00 97.12 82 ARG A C 1
ATOM 668 O O . ARG A 1 82 ? -10.474 -6.493 18.778 1.00 97.12 82 ARG A O 1
ATOM 675 N N . ILE A 1 83 ? -8.542 -5.540 18.118 1.00 96.62 83 ILE A N 1
ATOM 676 C CA . ILE A 1 83 ? -8.633 -5.847 16.693 1.00 96.62 83 ILE A CA 1
ATOM 677 C C . ILE A 1 83 ? -7.499 -6.817 16.359 1.00 96.62 83 ILE A C 1
ATOM 679 O O . ILE A 1 83 ? -6.345 -6.587 16.715 1.00 96.62 83 ILE A O 1
ATOM 683 N N . LEU A 1 84 ? -7.826 -7.931 15.703 1.00 95.94 84 LEU A N 1
ATOM 684 C CA . LEU A 1 84 ? -6.823 -8.918 15.309 1.00 95.94 84 LEU A CA 1
ATOM 685 C C . LEU A 1 84 ? -5.894 -8.349 14.235 1.00 95.94 84 LEU A C 1
ATOM 687 O O . LEU A 1 84 ? -6.337 -7.633 13.339 1.00 95.94 84 LEU A O 1
ATOM 691 N N . MET A 1 85 ? -4.612 -8.712 14.312 1.00 94.75 85 MET A N 1
ATOM 692 C CA . MET A 1 85 ? -3.616 -8.333 13.312 1.00 94.75 85 MET A CA 1
ATOM 693 C C . MET A 1 85 ? -3.981 -8.903 11.936 1.00 94.75 85 MET A C 1
ATOM 695 O O . MET A 1 85 ? -4.312 -10.084 11.802 1.00 94.75 85 MET A O 1
ATOM 699 N N . THR A 1 86 ? -3.849 -8.074 10.908 1.00 95.81 86 THR A N 1
ATOM 700 C CA . THR A 1 86 ? -4.064 -8.435 9.506 1.00 95.81 86 THR A CA 1
ATOM 701 C C . THR A 1 86 ? -2.768 -8.311 8.715 1.00 95.81 86 THR A C 1
ATOM 703 O O . THR A 1 86 ? -1.738 -7.855 9.221 1.00 95.81 86 THR A O 1
ATOM 706 N N . LYS A 1 87 ? -2.792 -8.773 7.466 1.00 93.31 87 LYS A N 1
ATOM 707 C CA . LYS A 1 87 ? -1.672 -8.634 6.534 1.00 93.31 87 LYS A CA 1
ATOM 708 C C . LYS A 1 87 ? -2.188 -8.155 5.176 1.00 93.31 87 LYS A C 1
ATOM 710 O O . LYS A 1 87 ? -3.216 -8.655 4.728 1.00 93.31 87 LYS A O 1
ATOM 715 N N . PRO A 1 88 ? -1.453 -7.299 4.453 1.00 94.94 88 PRO A N 1
ATOM 716 C CA . PRO A 1 88 ? -0.207 -6.637 4.844 1.00 94.94 88 PRO A CA 1
ATOM 717 C C . PRO A 1 88 ? -0.450 -5.331 5.625 1.00 94.94 88 PRO A C 1
ATOM 719 O O . PRO A 1 88 ? -1.557 -4.800 5.640 1.00 94.94 88 PRO A O 1
ATOM 722 N N . VAL A 1 89 ? 0.619 -4.786 6.211 1.00 94.94 89 VAL A N 1
ATOM 723 C CA . VAL A 1 89 ? 0.710 -3.348 6.518 1.00 94.94 89 VAL A CA 1
ATOM 724 C C . VAL A 1 89 ? 1.269 -2.664 5.277 1.00 94.94 89 VAL A C 1
ATOM 726 O O . VAL A 1 89 ? 2.252 -3.144 4.710 1.00 94.94 89 VAL A O 1
ATOM 729 N N . LEU A 1 90 ? 0.639 -1.577 4.842 1.00 95.06 90 LEU A N 1
ATOM 730 C CA . LEU A 1 90 ? 1.066 -0.827 3.664 1.00 95.06 90 LEU A CA 1
ATOM 731 C C . LEU A 1 90 ? 1.659 0.512 4.080 1.00 95.06 90 LEU A C 1
ATOM 733 O O . LEU A 1 90 ? 1.141 1.157 4.983 1.00 95.06 90 LEU A O 1
ATOM 737 N N . THR A 1 91 ? 2.699 0.951 3.383 1.00 93.38 91 THR A N 1
ATOM 738 C CA . THR A 1 91 ? 3.243 2.304 3.518 1.00 93.38 91 THR A CA 1
ATOM 739 C C . THR A 1 91 ? 3.142 2.970 2.156 1.00 93.38 91 THR A C 1
ATOM 741 O O . THR A 1 91 ? 3.805 2.552 1.207 1.00 93.38 91 THR A O 1
ATOM 744 N N . SER A 1 92 ? 2.274 3.967 2.055 1.00 88.12 92 SER A N 1
ATOM 745 C CA . SER A 1 92 ? 2.006 4.733 0.841 1.00 88.12 92 SER A CA 1
ATOM 746 C C . SER A 1 92 ? 2.720 6.077 0.913 1.00 88.12 92 SER A C 1
ATOM 748 O O . SER A 1 92 ? 2.802 6.684 1.978 1.00 88.12 92 SER A O 1
ATOM 750 N N . ILE A 1 93 ? 3.223 6.553 -0.218 1.00 83.38 93 ILE A N 1
ATOM 751 C CA . ILE A 1 93 ? 3.771 7.905 -0.349 1.00 83.38 93 ILE A CA 1
ATOM 752 C C . ILE A 1 93 ? 2.633 8.921 -0.478 1.00 83.38 93 ILE A C 1
ATOM 754 O O . ILE A 1 93 ? 1.641 8.639 -1.151 1.00 83.38 93 ILE A O 1
ATOM 758 N N . VAL A 1 94 ? 2.766 10.089 0.156 1.00 69.44 94 VAL A N 1
ATOM 759 C CA . VAL A 1 94 ? 1.904 11.250 -0.115 1.00 69.44 94 VAL A CA 1
ATOM 760 C C . VAL A 1 94 ? 2.632 12.123 -1.137 1.00 69.44 94 VAL A C 1
ATOM 762 O O . VAL A 1 94 ? 3.685 12.669 -0.804 1.00 69.44 94 VAL A O 1
ATOM 765 N N . PRO A 1 95 ? 2.143 12.241 -2.383 1.00 54.66 95 PRO A N 1
ATOM 766 C CA . PRO A 1 95 ? 2.822 13.055 -3.380 1.00 54.66 95 PRO A CA 1
ATOM 767 C C . PRO A 1 95 ? 2.557 14.545 -3.127 1.00 54.66 95 PRO A C 1
ATOM 769 O O . PRO A 1 95 ? 1.423 14.993 -3.273 1.00 54.66 95 PRO A O 1
ATOM 772 N N . GLU A 1 96 ? 3.602 15.324 -2.836 1.00 50.09 96 GLU A N 1
ATOM 773 C CA . GLU A 1 96 ? 3.602 16.769 -3.088 1.00 50.09 96 GLU A CA 1
ATOM 774 C C . GLU A 1 96 ? 4.931 17.197 -3.756 1.00 50.09 96 GLU A C 1
ATOM 776 O O . GLU A 1 96 ? 6.011 17.042 -3.197 1.00 50.09 96 GLU A O 1
ATOM 781 N N . ALA A 1 97 ? 4.796 17.661 -5.010 1.00 39.12 97 ALA A N 1
ATOM 782 C CA . ALA A 1 97 ? 5.751 18.278 -5.949 1.00 39.12 97 ALA A CA 1
ATOM 783 C C . ALA A 1 97 ? 7.158 17.653 -6.151 1.00 39.12 97 ALA A C 1
ATOM 785 O O . ALA A 1 97 ? 8.158 18.122 -5.616 1.00 39.12 97 ALA A O 1
ATOM 786 N N . GLY A 1 98 ? 7.275 16.704 -7.090 1.00 41.84 98 GLY A N 1
ATOM 787 C CA . GLY A 1 98 ? 8.548 16.386 -7.758 1.00 41.84 98 GLY A CA 1
ATOM 788 C C . GLY A 1 98 ? 8.710 14.907 -8.118 1.00 41.84 98 GLY A C 1
ATOM 789 O O . GLY A 1 98 ? 7.946 14.083 -7.621 1.00 41.84 98 GLY A O 1
ATOM 790 N N . PRO A 1 99 ? 9.696 14.529 -8.955 1.00 38.09 99 PRO A N 1
ATOM 791 C CA . PRO A 1 99 ? 9.687 13.245 -9.659 1.00 38.09 99 PRO A CA 1
ATOM 792 C C . PRO A 1 99 ? 9.825 11.991 -8.787 1.00 38.09 99 PRO A C 1
ATOM 794 O O . PRO A 1 99 ? 9.755 10.923 -9.370 1.00 38.09 99 PRO A O 1
ATOM 797 N N . LEU A 1 100 ? 10.031 12.107 -7.458 1.00 51.69 100 LEU A N 1
ATOM 798 C CA . LEU A 1 100 ? 9.882 11.054 -6.421 1.00 51.69 100 LEU A CA 1
ATOM 799 C C . LEU A 1 100 ? 10.140 11.574 -4.967 1.00 51.69 100 LEU A C 1
ATO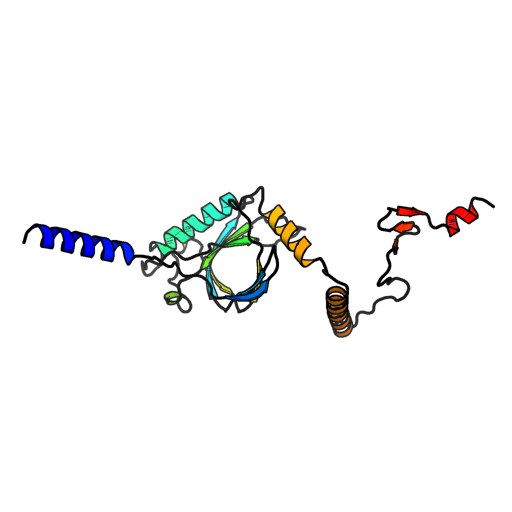M 801 O O . LEU A 1 100 ? 10.409 10.784 -4.062 1.00 51.69 100 LEU A O 1
ATOM 805 N N . HIS A 1 101 ? 10.073 12.889 -4.692 1.00 53.62 101 HIS A N 1
ATOM 806 C CA . HIS A 1 101 ? 10.380 13.470 -3.368 1.00 53.62 101 HIS A CA 1
ATOM 807 C C . HIS A 1 101 ? 9.167 13.415 -2.424 1.00 53.62 101 HIS A C 1
ATOM 809 O O . HIS A 1 101 ? 8.344 14.321 -2.417 1.00 53.62 101 HIS A O 1
ATOM 815 N N . SER A 1 102 ? 9.041 12.354 -1.622 1.00 57.22 102 SER A N 1
ATOM 816 C CA . SER A 1 102 ? 7.990 12.278 -0.592 1.00 57.22 102 SER A CA 1
ATOM 817 C C . SER A 1 102 ? 8.487 12.900 0.715 1.00 57.22 102 SER A C 1
ATOM 819 O O . SER A 1 102 ? 9.447 12.404 1.303 1.00 57.22 102 SER A O 1
ATOM 821 N N . SER A 1 103 ? 7.846 13.975 1.176 1.00 63.00 103 SER A N 1
ATOM 822 C CA . SER A 1 103 ? 8.060 14.535 2.521 1.00 63.00 103 SER A CA 1
ATOM 823 C C . SER A 1 103 ? 7.303 13.751 3.599 1.00 63.00 103 SER A C 1
ATOM 825 O O . SER A 1 103 ? 7.713 13.743 4.754 1.00 63.00 103 SER A O 1
ATOM 827 N N . ALA A 1 104 ? 6.249 13.022 3.213 1.00 80.69 104 ALA A N 1
ATOM 828 C CA . ALA A 1 104 ? 5.379 12.299 4.129 1.00 80.69 104 ALA A CA 1
ATOM 829 C C . ALA A 1 104 ? 4.918 10.935 3.584 1.00 80.69 104 ALA A C 1
ATOM 831 O O . ALA A 1 104 ? 4.850 10.694 2.374 1.00 80.69 104 ALA A O 1
ATOM 832 N N . TYR A 1 105 ? 4.547 10.051 4.509 1.00 89.62 105 TYR A N 1
ATOM 833 C CA . TYR A 1 105 ? 3.995 8.725 4.238 1.00 89.62 105 TYR A CA 1
ATOM 834 C C . TYR A 1 105 ? 2.665 8.513 4.970 1.00 89.62 105 TYR A C 1
ATOM 836 O O . TYR A 1 105 ? 2.420 9.069 6.038 1.00 89.62 105 TYR A O 1
ATOM 844 N N . LEU A 1 106 ? 1.830 7.630 4.429 1.00 93.31 106 LEU A N 1
ATOM 845 C CA . LEU A 1 106 ? 0.660 7.062 5.094 1.00 93.31 106 LEU A CA 1
ATOM 846 C C . LEU A 1 106 ? 0.937 5.593 5.397 1.00 93.31 106 LEU A C 1
ATOM 848 O O . LEU A 1 106 ? 1.153 4.803 4.479 1.00 93.31 106 LEU A O 1
ATOM 852 N N . VAL A 1 107 ? 0.898 5.207 6.669 1.00 96.94 107 VAL A N 1
ATOM 853 C CA . VAL A 1 107 ? 0.951 3.793 7.059 1.00 96.94 107 VAL A CA 1
ATOM 854 C C . VAL A 1 107 ? -0.475 3.295 7.235 1.00 96.94 107 VAL A C 1
ATOM 856 O O . VAL A 1 107 ? -1.235 3.874 8.001 1.00 96.94 107 VAL A O 1
ATOM 859 N N . ASN A 1 108 ? -0.850 2.236 6.528 1.00 97.69 108 ASN A N 1
ATOM 860 C CA . ASN A 1 108 ? -2.218 1.745 6.436 1.00 97.69 108 ASN A CA 1
ATOM 861 C C . ASN A 1 108 ? -2.314 0.314 6.971 1.00 97.69 108 ASN A C 1
ATOM 863 O O . ASN A 1 108 ? -1.540 -0.571 6.593 1.00 97.69 108 ASN A O 1
ATOM 867 N N . PHE A 1 109 ? -3.309 0.085 7.821 1.00 98.06 109 PHE A N 1
ATOM 868 C CA . PHE A 1 109 ? -3.662 -1.214 8.377 1.00 98.06 109 PHE A CA 1
ATOM 869 C C . PHE A 1 109 ? -5.024 -1.665 7.852 1.00 98.06 109 PHE A C 1
ATOM 871 O O . PHE A 1 109 ? -6.014 -0.943 7.989 1.00 98.06 109 PHE A O 1
ATOM 878 N N . TYR A 1 110 ? -5.083 -2.863 7.270 1.00 97.69 110 TYR A N 1
ATOM 879 C CA . TYR A 1 110 ? -6.337 -3.435 6.784 1.00 97.69 110 TYR A CA 1
ATOM 880 C C . TYR A 1 110 ? -7.224 -3.807 7.968 1.00 97.69 110 TYR A C 1
ATOM 882 O O . TYR A 1 110 ? -6.817 -4.590 8.828 1.00 97.69 110 TYR A O 1
ATOM 890 N N . LEU A 1 111 ? -8.447 -3.285 8.019 1.00 97.62 111 LEU A N 1
ATOM 891 C CA . LEU A 1 111 ? -9.374 -3.654 9.081 1.00 97.62 111 LEU A CA 1
ATOM 892 C C . LEU A 1 111 ? -9.985 -5.038 8.803 1.00 97.62 111 LEU A C 1
ATOM 894 O O . LEU A 1 111 ? -10.403 -5.300 7.678 1.00 97.62 111 LEU A O 1
ATOM 898 N N . PRO A 1 112 ? -10.093 -5.931 9.801 1.00 96.88 112 PRO A N 1
ATOM 899 C CA . PRO A 1 112 ? -10.815 -7.192 9.641 1.00 96.88 112 PRO A CA 1
ATOM 900 C C . PRO A 1 112 ? -12.251 -6.987 9.147 1.00 96.88 112 PRO A C 1
ATOM 902 O O . PRO A 1 112 ? -12.853 -5.947 9.420 1.00 96.88 112 PRO A O 1
ATOM 905 N N . VAL A 1 113 ? -12.838 -8.001 8.503 1.00 95.88 113 VAL A N 1
ATOM 906 C CA . VAL A 1 113 ? -14.196 -7.950 7.915 1.00 95.88 113 VAL A CA 1
ATOM 907 C C . VAL A 1 113 ? -15.236 -7.426 8.911 1.00 95.88 113 VAL A C 1
ATOM 909 O O . VAL A 1 113 ? -16.091 -6.620 8.549 1.00 95.88 113 VAL A O 1
ATOM 912 N N . LYS A 1 114 ? -15.108 -7.800 10.191 1.00 95.88 114 LYS A N 1
ATOM 913 C CA . LYS A 1 114 ? -15.959 -7.327 11.297 1.00 95.88 114 LYS A CA 1
ATOM 914 C C . LYS A 1 114 ? -16.030 -5.794 11.423 1.00 95.88 114 LYS A C 1
ATOM 916 O O . LYS A 1 114 ? -17.047 -5.276 11.870 1.00 95.88 114 LYS A O 1
ATOM 921 N N . PHE A 1 115 ? -14.962 -5.081 11.071 1.00 96.38 115 PHE A N 1
ATOM 922 C CA . PHE A 1 115 ? -14.811 -3.635 11.273 1.00 96.38 115 PHE A CA 1
ATOM 923 C C . PHE A 1 115 ? -14.847 -2.827 9.968 1.00 96.38 115 PHE A C 1
ATOM 925 O O . PHE A 1 115 ? -14.626 -1.621 10.000 1.00 96.38 115 PHE A O 1
ATOM 932 N N . GLN A 1 116 ? -15.140 -3.464 8.829 1.00 96.06 116 GLN A N 1
ATOM 933 C CA . GLN A 1 116 ? -15.163 -2.807 7.517 1.00 96.06 116 GLN A CA 1
ATOM 934 C C . GLN A 1 116 ? -16.230 -1.702 7.417 1.00 96.06 116 GLN A C 1
ATOM 936 O O . GLN A 1 116 ? -15.950 -0.644 6.861 1.00 96.06 116 GLN A O 1
ATOM 941 N N . GLY A 1 117 ? -17.425 -1.916 7.985 1.00 95.25 117 GLY A N 1
ATOM 942 C CA . GLY A 1 117 ? -18.525 -0.939 7.941 1.00 95.25 117 GLY A CA 1
ATOM 943 C C . GLY A 1 117 ? -18.565 0.051 9.111 1.00 95.25 117 GLY A C 1
ATOM 944 O O . GLY A 1 117 ? -19.065 1.162 8.967 1.00 95.25 117 GLY A O 1
ATOM 945 N N . THR A 1 118 ? -18.053 -0.328 10.285 1.00 95.69 118 THR A N 1
ATOM 946 C CA . THR A 1 118 ? -18.077 0.525 11.486 1.00 95.69 118 THR A CA 1
ATOM 947 C C . THR A 1 118 ? -16.782 0.342 12.280 1.00 95.69 118 THR A C 1
ATOM 949 O O . THR A 1 118 ? -16.753 -0.407 13.263 1.00 95.69 118 THR A O 1
ATOM 952 N N . PRO A 1 119 ? -15.675 0.967 11.840 1.00 96.44 119 PRO A N 1
ATOM 953 C CA . PRO A 1 119 ? -14.416 0.910 12.569 1.00 96.44 119 PRO A CA 1
ATOM 954 C C . PRO A 1 119 ? -14.543 1.581 13.945 1.00 96.44 119 PRO A C 1
ATOM 956 O O . PRO A 1 119 ? -15.149 2.650 14.040 1.00 96.44 119 PRO A O 1
ATOM 959 N N . PRO A 1 120 ? -13.947 1.017 15.016 1.00 97.06 120 PRO A N 1
ATOM 960 C CA . PRO A 1 120 ? -13.831 1.711 16.292 1.00 97.06 120 PRO A CA 1
ATOM 961 C C . PRO A 1 120 ? -13.117 3.046 16.094 1.00 97.06 120 PRO A C 1
ATOM 963 O O . PRO A 1 120 ? -12.078 3.087 15.430 1.00 97.06 120 PRO A O 1
ATOM 966 N N . LEU A 1 121 ? -13.651 4.122 16.668 1.00 97.38 121 LEU A N 1
ATOM 967 C CA . LEU A 1 121 ? -13.040 5.439 16.534 1.00 97.38 121 LEU A CA 1
ATOM 968 C C . LEU A 1 121 ? -11.724 5.476 17.334 1.00 97.38 121 LEU A C 1
ATOM 970 O O . LEU A 1 121 ? -11.745 5.148 18.527 1.00 97.38 121 LEU A O 1
ATOM 974 N N . PRO A 1 122 ? -10.582 5.817 16.711 1.00 98.00 122 PRO A N 1
ATOM 975 C CA . PRO A 1 122 ? -9.308 5.912 17.414 1.00 98.00 122 PRO A CA 1
ATOM 976 C C . PRO A 1 122 ? -9.338 7.049 18.437 1.00 98.00 122 PRO A C 1
ATOM 978 O O . PRO A 1 122 ? -10.104 8.004 18.295 1.00 98.00 122 PRO A O 1
ATOM 981 N N . LEU A 1 123 ? -8.495 6.951 19.465 1.00 98.00 123 LEU A N 1
ATOM 982 C CA . LEU A 1 123 ? -8.311 8.071 20.383 1.00 98.00 123 LEU A CA 1
ATOM 983 C C . LEU A 1 123 ? -7.634 9.251 19.654 1.00 98.00 123 LEU A C 1
ATOM 985 O O . LEU A 1 123 ? -6.746 9.003 18.827 1.00 98.00 123 LEU A O 1
ATOM 989 N N . PRO A 1 124 ? -8.032 10.512 19.923 1.00 96.38 124 PRO A N 1
ATOM 990 C CA . PRO A 1 124 ? -7.522 11.680 19.201 1.00 96.38 124 PRO A CA 1
ATOM 991 C C . PRO A 1 124 ? -5.993 11.804 19.204 1.00 96.38 124 PRO A C 1
ATOM 993 O O . PRO A 1 124 ? -5.410 12.202 18.199 1.00 96.38 124 PRO A O 1
ATOM 996 N N . GLU A 1 125 ? -5.331 11.410 20.293 1.00 96.75 125 GLU A N 1
ATOM 997 C CA . GLU A 1 125 ? -3.873 11.461 20.450 1.00 96.75 125 GLU A CA 1
ATOM 998 C C . GLU A 1 125 ? -3.097 10.553 19.487 1.00 96.75 125 GLU A C 1
ATOM 1000 O O . GLU A 1 125 ? -1.898 10.753 19.289 1.00 96.75 125 GLU A O 1
ATOM 1005 N N . LEU A 1 126 ? -3.752 9.561 18.874 1.00 97.31 126 LEU A N 1
ATOM 1006 C CA . LEU A 1 126 ? -3.101 8.683 17.903 1.00 97.31 126 LEU A CA 1
ATOM 1007 C C . LEU A 1 126 ? -3.016 9.308 16.505 1.00 97.31 126 LEU A C 1
ATOM 1009 O O . LEU A 1 126 ? -2.209 8.840 15.699 1.00 97.31 126 LEU A O 1
ATOM 1013 N N . ASP A 1 127 ? -3.831 10.330 16.214 1.00 96.75 127 ASP A N 1
ATOM 1014 C CA . ASP A 1 127 ? -3.972 10.935 14.881 1.00 96.75 127 ASP A CA 1
ATOM 1015 C C . ASP A 1 127 ? -4.106 9.866 13.782 1.00 96.75 127 ASP A C 1
ATOM 1017 O O . ASP A 1 127 ? -3.278 9.731 12.881 1.00 96.75 127 ASP A O 1
ATOM 1021 N N . LEU A 1 128 ? -5.133 9.024 13.917 1.00 98.06 128 LEU A N 1
ATOM 1022 C CA . LEU A 1 128 ? -5.462 7.983 12.948 1.00 98.06 128 LEU A CA 1
ATOM 1023 C C . LEU A 1 128 ? -6.770 8.321 12.247 1.00 98.06 128 LEU A C 1
ATOM 1025 O O . LEU A 1 128 ? -7.702 8.839 12.865 1.00 98.06 128 LEU A O 1
ATOM 1029 N N . LYS A 1 129 ? -6.858 7.991 10.959 1.00 96.31 129 LYS A N 1
ATOM 1030 C CA . LYS A 1 129 ? -8.043 8.269 10.142 1.00 96.31 129 LYS A CA 1
ATOM 1031 C C . LYS A 1 129 ? -8.472 7.019 9.378 1.00 96.31 129 LYS A C 1
ATOM 1033 O O . LYS A 1 129 ? -7.625 6.391 8.738 1.00 96.31 129 LYS A O 1
ATOM 1038 N N . PRO A 1 130 ? -9.762 6.641 9.417 1.00 96.75 130 PRO A N 1
ATOM 1039 C CA . PRO A 1 130 ? -10.261 5.603 8.534 1.00 96.75 130 PRO A CA 1
ATOM 1040 C C . PRO A 1 130 ? -10.242 6.118 7.091 1.00 96.75 130 PRO A C 1
ATOM 1042 O O . PRO A 1 130 ? -10.640 7.252 6.825 1.00 96.75 130 PRO A O 1
ATOM 1045 N N . ILE A 1 131 ? -9.799 5.278 6.162 1.00 94.44 131 ILE A N 1
ATOM 1046 C CA . ILE A 1 131 ? -9.844 5.547 4.724 1.00 94.44 131 ILE A CA 1
ATOM 1047 C C . ILE A 1 131 ? -10.559 4.390 4.029 1.00 94.44 131 ILE A C 1
ATOM 1049 O O . ILE A 1 131 ? -10.314 3.228 4.355 1.00 94.44 131 ILE A O 1
ATOM 1053 N N . SER A 1 132 ? -11.448 4.701 3.086 1.00 93.75 132 SER A N 1
ATOM 1054 C CA . SER A 1 132 ? -12.027 3.698 2.190 1.00 93.75 132 SER A CA 1
ATOM 1055 C C . SER A 1 132 ? -11.271 3.721 0.872 1.00 93.75 132 SER A C 1
ATOM 1057 O O . SER A 1 132 ? -11.057 4.782 0.281 1.00 93.75 132 SER A O 1
ATOM 1059 N N . TRP A 1 133 ? -10.852 2.548 0.423 1.00 90.88 133 TRP A N 1
ATOM 1060 C CA . TRP A 1 133 ? -10.353 2.343 -0.922 1.00 90.88 133 TRP A CA 1
ATOM 1061 C C . TRP A 1 133 ? -11.440 1.648 -1.731 1.00 90.88 133 TRP A C 1
ATOM 1063 O O . TRP A 1 133 ? -11.767 0.504 -1.405 1.00 90.88 133 TRP A O 1
ATOM 1073 N N . PRO A 1 134 ? -11.985 2.291 -2.782 1.00 92.38 134 PRO A N 1
ATOM 1074 C CA . PRO A 1 134 ? -12.932 1.638 -3.677 1.00 92.38 134 PRO A CA 1
ATOM 1075 C C . PRO A 1 134 ? -12.251 0.481 -4.412 1.00 92.38 134 PRO A C 1
ATOM 1077 O O . PRO A 1 134 ? -11.032 0.315 -4.351 1.00 92.38 134 PRO A O 1
ATOM 1080 N N . SER A 1 135 ? -13.025 -0.324 -5.137 1.00 90.56 135 SER A N 1
ATOM 1081 C CA . SER A 1 135 ? -12.450 -1.354 -6.007 1.00 90.56 135 SER A CA 1
ATOM 1082 C C . SER A 1 135 ? -11.445 -0.729 -6.980 1.00 90.56 135 SER A C 1
ATOM 1084 O O . SER A 1 135 ? -11.797 0.185 -7.724 1.00 90.56 135 SER A O 1
ATOM 1086 N N . HIS A 1 136 ? -10.203 -1.209 -6.982 1.00 84.50 136 HIS A N 1
ATOM 1087 C CA . HIS A 1 136 ? -9.128 -0.618 -7.778 1.00 84.50 136 HIS A CA 1
ATOM 1088 C C . HIS A 1 136 ? -8.117 -1.665 -8.250 1.00 84.50 136 HIS A C 1
ATOM 1090 O O . HIS A 1 136 ? -7.981 -2.751 -7.680 1.00 84.50 136 HIS A O 1
ATOM 1096 N N . CYS A 1 137 ? -7.422 -1.326 -9.331 1.00 84.06 137 CYS A N 1
ATOM 1097 C CA . CYS A 1 137 ? -6.404 -2.157 -9.955 1.00 84.06 137 CYS A CA 1
ATOM 1098 C C . CYS A 1 137 ? -5.009 -1.720 -9.489 1.00 84.06 137 CYS A C 1
ATOM 1100 O O . CYS A 1 137 ? -4.722 -0.526 -9.440 1.00 84.06 137 CYS A O 1
ATOM 1102 N N . VAL A 1 138 ? -4.147 -2.677 -9.141 1.00 86.75 138 VAL A N 1
ATOM 1103 C CA . VAL A 1 138 ? -2.785 -2.432 -8.650 1.00 86.75 138 VAL A CA 1
ATOM 1104 C C . VAL A 1 138 ? -1.820 -3.430 -9.279 1.00 86.75 138 VAL A C 1
ATOM 1106 O 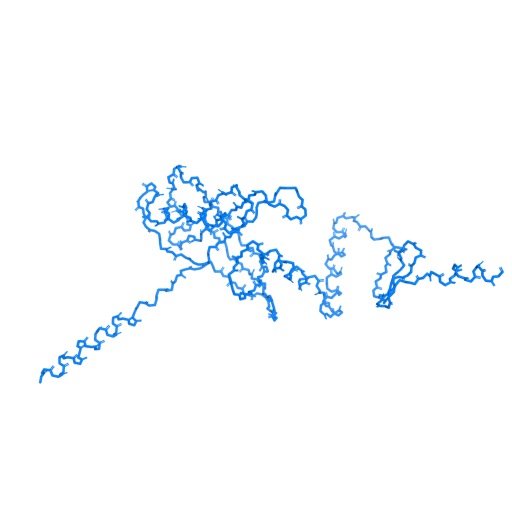O . VAL A 1 138 ? -2.019 -4.642 -9.177 1.00 86.75 138 VAL A O 1
ATOM 1109 N N . ALA A 1 139 ? -0.738 -2.928 -9.871 1.00 87.12 139 ALA A N 1
ATOM 1110 C CA . ALA A 1 139 ? 0.404 -3.746 -10.260 1.00 87.12 139 ALA A CA 1
ATOM 1111 C C . ALA A 1 139 ? 1.297 -4.018 -9.041 1.00 87.12 139 ALA A C 1
ATOM 1113 O O . ALA A 1 139 ? 1.648 -3.105 -8.293 1.00 87.12 139 ALA A O 1
ATOM 1114 N N . VAL A 1 140 ? 1.660 -5.281 -8.823 1.00 93.31 140 VAL A N 1
ATOM 1115 C CA . VAL A 1 140 ? 2.420 -5.724 -7.654 1.00 93.31 140 VAL A CA 1
ATOM 1116 C C . VAL A 1 140 ? 3.658 -6.490 -8.089 1.00 93.31 140 VAL A C 1
ATOM 1118 O O . VAL A 1 140 ? 3.567 -7.562 -8.682 1.00 93.31 140 VAL A O 1
ATOM 1121 N N . ARG A 1 141 ? 4.824 -5.975 -7.699 1.00 92.06 141 ARG A N 1
ATOM 1122 C CA . ARG A 1 141 ? 6.103 -6.685 -7.757 1.00 92.06 141 ARG A CA 1
ATOM 1123 C C . ARG A 1 141 ? 6.405 -7.312 -6.402 1.00 92.06 141 ARG A C 1
ATOM 1125 O O . ARG A 1 141 ? 6.374 -6.630 -5.379 1.00 92.06 141 ARG A O 1
ATOM 1132 N N . LYS A 1 142 ? 6.720 -8.607 -6.387 1.00 94.56 142 LYS A N 1
ATOM 1133 C CA . LYS A 1 142 ? 7.230 -9.303 -5.195 1.00 94.56 142 LYS A CA 1
ATOM 1134 C C . LYS A 1 142 ? 8.753 -9.351 -5.274 1.00 94.56 142 LYS A C 1
ATOM 1136 O O . LYS A 1 142 ? 9.301 -9.645 -6.330 1.00 94.56 142 LYS A O 1
ATOM 1141 N N . PHE A 1 143 ? 9.424 -9.101 -4.158 1.00 95.25 143 PHE A N 1
ATOM 1142 C CA . PHE A 1 143 ? 10.878 -9.194 -4.055 1.00 95.25 143 PHE A CA 1
ATOM 1143 C C . PHE A 1 143 ? 11.282 -9.817 -2.716 1.00 95.25 143 PHE A C 1
ATOM 1145 O O . PHE A 1 143 ? 10.506 -9.831 -1.760 1.00 95.25 143 PHE A O 1
ATOM 1152 N N . SER A 1 144 ? 12.487 -10.380 -2.664 1.00 93.94 144 SER A N 1
ATOM 1153 C CA . SER A 1 144 ? 13.042 -11.007 -1.463 1.00 93.94 144 SER A CA 1
ATOM 1154 C C . SER A 1 144 ? 13.719 -9.990 -0.545 1.00 93.94 144 SER A C 1
ATOM 1156 O O . SER A 1 144 ? 14.301 -9.014 -1.013 1.00 93.94 144 SER A O 1
ATOM 1158 N N . GLY A 1 145 ? 13.750 -10.281 0.754 1.00 94.31 145 GLY A N 1
ATOM 1159 C CA . GLY A 1 145 ? 14.358 -9.407 1.758 1.00 94.31 145 GLY A CA 1
ATOM 1160 C C . GLY A 1 145 ? 13.372 -8.384 2.322 1.00 94.31 145 GLY A C 1
ATOM 1161 O O . GLY A 1 145 ? 12.165 -8.473 2.112 1.00 94.31 145 GLY A O 1
ATOM 1162 N N . PHE A 1 146 ? 13.889 -7.432 3.096 1.00 92.69 146 PHE A N 1
ATOM 1163 C CA . PHE A 1 146 ? 13.068 -6.430 3.774 1.00 92.69 146 PHE A CA 1
ATOM 1164 C C . PHE A 1 146 ? 12.975 -5.147 2.953 1.00 92.69 146 PHE A C 1
ATOM 1166 O O . PHE A 1 146 ? 13.991 -4.653 2.466 1.00 92.69 146 PHE A O 1
ATOM 1173 N N . ALA A 1 147 ? 11.773 -4.581 2.853 1.00 90.38 147 ALA A N 1
ATOM 1174 C CA . ALA A 1 147 ? 11.576 -3.243 2.311 1.00 90.38 147 ALA A CA 1
ATOM 1175 C C . ALA A 1 147 ? 12.235 -2.196 3.227 1.00 90.38 147 ALA A C 1
ATOM 1177 O O . ALA A 1 147 ? 12.021 -2.197 4.443 1.00 90.38 147 ALA A O 1
ATOM 1178 N N . GLY A 1 148 ? 13.031 -1.302 2.651 1.00 90.06 148 GLY A N 1
ATOM 1179 C CA . GLY A 1 148 ? 13.713 -0.230 3.364 1.00 90.06 148 GLY A CA 1
ATOM 1180 C C . GLY A 1 148 ? 14.171 0.882 2.427 1.00 90.06 148 GLY A C 1
ATOM 1181 O O . GLY A 1 148 ? 14.069 0.771 1.209 1.00 90.06 148 GLY A O 1
ATOM 1182 N N . ASP A 1 149 ? 14.709 1.951 3.011 1.00 88.19 149 ASP A N 1
ATOM 1183 C CA . ASP A 1 149 ? 15.033 3.196 2.295 1.00 88.19 149 ASP A CA 1
ATOM 1184 C C . ASP A 1 149 ? 15.947 2.990 1.076 1.00 88.19 149 ASP A C 1
ATOM 1186 O O . ASP A 1 149 ? 15.828 3.698 0.083 1.00 88.19 149 ASP A O 1
ATOM 1190 N N . SER A 1 150 ? 16.835 1.995 1.124 1.00 87.75 150 SER A N 1
ATOM 1191 C CA . SER A 1 150 ? 17.802 1.716 0.060 1.00 87.75 150 SER A CA 1
ATOM 1192 C C . SER A 1 150 ? 17.250 0.919 -1.124 1.00 87.75 150 SER A C 1
ATOM 1194 O O . SER A 1 150 ? 17.918 0.856 -2.154 1.00 87.75 150 SER A O 1
ATOM 1196 N N . ASN A 1 151 ? 16.084 0.271 -1.000 1.00 90.88 151 ASN A N 1
ATOM 1197 C CA . ASN A 1 151 ? 15.586 -0.643 -2.035 1.00 90.88 151 ASN A CA 1
ATOM 1198 C C . ASN A 1 151 ? 14.169 -0.355 -2.534 1.00 90.88 151 ASN A C 1
ATOM 1200 O O . ASN A 1 151 ? 13.863 -0.745 -3.656 1.00 90.88 151 ASN A O 1
ATOM 1204 N N . VAL A 1 152 ? 13.322 0.344 -1.773 1.00 88.69 152 VAL A N 1
ATOM 1205 C CA . VAL A 1 152 ? 11.922 0.575 -2.173 1.00 88.69 152 VAL A CA 1
ATOM 1206 C C . VAL A 1 152 ? 11.801 1.348 -3.485 1.00 88.69 152 VAL A C 1
ATOM 1208 O O . VAL A 1 152 ? 11.000 0.971 -4.335 1.00 88.69 152 VAL A O 1
ATOM 1211 N N . VAL A 1 153 ? 12.641 2.368 -3.689 1.00 86.56 153 VAL A N 1
ATOM 1212 C CA . VAL A 1 153 ? 12.674 3.146 -4.939 1.00 86.56 153 VAL A CA 1
ATOM 1213 C C . VAL A 1 153 ? 13.160 2.278 -6.099 1.00 86.56 153 VAL A C 1
ATOM 1215 O O . VAL A 1 153 ? 12.552 2.270 -7.163 1.00 86.56 153 VAL A O 1
ATOM 1218 N N . THR A 1 154 ? 14.206 1.483 -5.876 1.00 90.00 154 THR A N 1
ATOM 1219 C CA . THR A 1 154 ? 14.765 0.577 -6.886 1.00 90.00 154 THR A CA 1
ATOM 1220 C C . THR A 1 154 ? 13.765 -0.496 -7.320 1.00 90.00 154 THR A C 1
ATOM 1222 O O . THR A 1 154 ? 13.666 -0.811 -8.501 1.00 90.00 154 THR A O 1
ATOM 1225 N N . GLU A 1 155 ? 13.006 -1.079 -6.390 1.00 93.12 155 GLU A N 1
ATOM 1226 C CA . GLU A 1 155 ? 11.982 -2.074 -6.733 1.00 93.12 155 GLU A CA 1
ATOM 1227 C C . GLU A 1 155 ? 10.759 -1.442 -7.412 1.00 93.12 155 GLU A C 1
ATOM 1229 O O . GLU A 1 155 ? 10.169 -2.069 -8.296 1.00 93.12 155 GLU A O 1
ATOM 1234 N N . ALA A 1 156 ? 10.412 -0.198 -7.066 1.00 88.06 156 ALA A N 1
ATOM 1235 C CA . ALA A 1 156 ? 9.391 0.565 -7.780 1.00 88.06 156 ALA A CA 1
ATOM 1236 C C . ALA A 1 156 ? 9.816 0.873 -9.228 1.00 88.06 156 ALA A C 1
ATOM 1238 O O . ALA A 1 156 ? 9.026 0.667 -10.146 1.00 88.06 156 ALA A O 1
ATOM 1239 N N . ASP A 1 157 ? 11.069 1.280 -9.447 1.00 86.50 157 ASP A N 1
ATOM 1240 C CA . ASP A 1 157 ? 11.627 1.543 -10.781 1.00 86.50 157 ASP A CA 1
ATOM 1241 C C . ASP A 1 157 ? 11.683 0.277 -11.653 1.00 86.50 157 ASP A C 1
ATOM 1243 O O . ASP A 1 157 ? 11.282 0.285 -12.820 1.00 86.50 157 ASP A O 1
ATOM 1247 N N . LYS A 1 158 ? 12.072 -0.865 -11.068 1.00 91.38 158 LYS A N 1
ATOM 1248 C CA . LYS A 1 158 ? 12.000 -2.168 -11.751 1.00 91.38 158 LYS A CA 1
ATOM 1249 C C . LYS A 1 158 ? 10.575 -2.504 -12.179 1.00 91.38 158 LYS A C 1
ATOM 1251 O O . LYS A 1 158 ? 10.378 -2.949 -13.304 1.00 91.38 158 LYS A O 1
ATOM 1256 N N . LEU A 1 159 ? 9.584 -2.289 -11.308 1.00 87.81 159 LEU A N 1
ATOM 1257 C CA . LEU A 1 159 ? 8.179 -2.505 -11.661 1.00 87.81 159 LEU A CA 1
ATOM 1258 C C . LEU A 1 159 ? 7.735 -1.565 -12.791 1.00 87.81 159 LEU A C 1
ATOM 1260 O O . LEU A 1 159 ? 7.130 -2.031 -13.751 1.00 87.81 159 LEU A O 1
ATOM 1264 N N . ALA A 1 160 ? 8.064 -0.273 -12.709 1.00 83.88 160 ALA A N 1
ATOM 1265 C CA . ALA A 1 160 ? 7.744 0.700 -13.752 1.00 83.88 160 ALA A CA 1
ATOM 1266 C C . ALA A 1 160 ? 8.361 0.303 -15.105 1.00 83.88 160 ALA A C 1
ATOM 1268 O O . ALA A 1 160 ? 7.682 0.321 -16.130 1.00 83.88 160 ALA A O 1
ATOM 1269 N N . THR A 1 161 ? 9.615 -0.153 -15.097 1.00 87.06 161 THR A N 1
ATOM 1270 C CA . THR A 1 161 ? 10.304 -0.668 -16.287 1.00 87.06 161 THR A CA 1
ATOM 1271 C C . THR A 1 161 ? 9.601 -1.896 -16.869 1.00 87.06 161 THR A C 1
ATOM 1273 O O . THR A 1 161 ? 9.447 -1.992 -18.086 1.00 87.06 161 THR A O 1
ATOM 1276 N N . SER A 1 162 ? 9.160 -2.833 -16.025 1.00 86.00 162 SER A N 1
ATOM 1277 C CA . SER A 1 162 ? 8.449 -4.038 -16.473 1.00 86.00 162 SER A CA 1
ATOM 1278 C C . SER A 1 162 ? 7.058 -3.738 -17.031 1.00 86.00 162 SER A C 1
ATOM 1280 O O . SER A 1 162 ? 6.625 -4.422 -17.956 1.00 86.00 162 SER A O 1
ATOM 1282 N N . LEU A 1 163 ? 6.384 -2.702 -16.521 1.00 80.19 163 LEU A N 1
ATOM 1283 C CA . LEU A 1 163 ? 5.101 -2.221 -17.047 1.00 80.19 163 LEU A CA 1
ATOM 1284 C C . LEU A 1 163 ? 5.257 -1.444 -18.363 1.00 80.19 163 LEU A C 1
ATOM 1286 O O . LEU A 1 163 ? 4.386 -1.519 -19.221 1.00 80.19 163 LEU A O 1
ATOM 1290 N N . GLY A 1 164 ? 6.362 -0.711 -18.541 1.00 72.94 164 GLY A N 1
ATOM 1291 C CA . GLY A 1 164 ? 6.611 0.119 -19.725 1.00 72.94 164 GLY A CA 1
ATOM 1292 C C . GLY A 1 164 ? 7.041 -0.641 -20.986 1.00 72.94 164 GLY A C 1
ATOM 1293 O O . GLY A 1 164 ? 7.137 -0.042 -22.057 1.00 72.94 164 GLY A O 1
ATOM 1294 N N . ARG A 1 165 ? 7.316 -1.949 -20.901 1.00 65.00 165 ARG A N 1
ATOM 1295 C CA . ARG A 1 165 ? 7.690 -2.763 -22.068 1.00 65.00 165 ARG A CA 1
ATOM 1296 C C . ARG A 1 165 ? 6.456 -3.393 -22.705 1.00 65.00 165 ARG A C 1
ATOM 1298 O O . ARG A 1 165 ? 5.849 -4.290 -22.130 1.00 65.00 165 ARG A O 1
ATOM 1305 N N . SER A 1 166 ? 6.161 -3.010 -23.947 1.00 61.53 166 SER A N 1
ATOM 1306 C CA . SER A 1 166 ? 5.376 -3.879 -24.834 1.00 61.53 166 SER A CA 1
ATOM 1307 C C . SER A 1 166 ? 6.241 -5.096 -25.171 1.00 61.53 166 SER A C 1
ATOM 1309 O O . SER A 1 166 ? 7.352 -4.931 -25.675 1.00 61.53 166 SER A O 1
ATOM 1311 N N . ARG A 1 167 ? 5.801 -6.310 -24.819 1.00 61.66 167 ARG A N 1
ATOM 1312 C CA . ARG A 1 167 ? 6.656 -7.514 -24.906 1.00 61.66 167 ARG A CA 1
ATOM 1313 C C . ARG A 1 167 ? 6.810 -8.029 -26.325 1.00 61.66 167 ARG A C 1
ATOM 1315 O O . ARG A 1 167 ? 7.784 -8.706 -26.637 1.00 61.66 167 ARG A O 1
ATOM 1322 N N . ASN A 1 168 ? 5.827 -7.734 -27.160 1.00 61.94 168 ASN A N 1
ATOM 1323 C CA . ASN A 1 168 ? 5.764 -8.120 -28.554 1.00 61.94 168 ASN A CA 1
ATOM 1324 C C . ASN A 1 168 ? 5.012 -7.034 -29.344 1.00 61.94 168 ASN A C 1
ATOM 1326 O O . ASN A 1 168 ? 4.418 -6.118 -28.766 1.00 61.94 168 ASN A O 1
ATOM 1330 N N . ILE A 1 169 ? 5.039 -7.143 -30.672 1.00 68.25 169 ILE A N 1
ATOM 1331 C CA . ILE A 1 169 ? 4.387 -6.174 -31.559 1.00 68.25 169 ILE A CA 1
ATOM 1332 C C . ILE A 1 169 ? 2.866 -6.113 -31.340 1.00 68.25 169 ILE A C 1
ATOM 1334 O O . ILE A 1 169 ? 2.285 -5.047 -31.480 1.00 68.25 169 ILE A O 1
ATOM 1338 N N . SER A 1 170 ? 2.220 -7.209 -30.926 1.00 68.75 170 SER A N 1
ATOM 1339 C CA . SER A 1 170 ? 0.778 -7.234 -30.647 1.00 68.75 170 SER A CA 1
ATOM 1340 C C . SER A 1 170 ? 0.424 -6.369 -29.436 1.00 68.75 170 SER A C 1
ATOM 1342 O O . SER A 1 170 ? -0.478 -5.542 -29.525 1.00 68.75 170 SER A O 1
ATOM 1344 N N . ASP A 1 171 ? 1.167 -6.502 -28.336 1.00 71.88 171 ASP A N 1
ATOM 1345 C CA . ASP A 1 171 ? 0.990 -5.678 -27.135 1.00 71.88 171 ASP A CA 1
ATOM 1346 C C . ASP A 1 171 ? 1.271 -4.203 -27.450 1.00 71.88 171 ASP A C 1
ATOM 1348 O O . ASP A 1 171 ? 0.591 -3.307 -26.957 1.00 71.88 171 ASP A O 1
ATOM 1352 N N . HIS A 1 172 ? 2.270 -3.942 -28.302 1.00 73.12 172 HIS A N 1
ATOM 1353 C CA . HIS A 1 172 ? 2.611 -2.587 -28.725 1.00 73.12 172 HIS A CA 1
ATOM 1354 C C . HIS A 1 172 ? 1.492 -1.947 -29.547 1.00 73.12 172 HIS A C 1
ATOM 1356 O O . HIS A 1 172 ? 1.118 -0.803 -29.292 1.00 73.12 172 HIS A O 1
ATOM 1362 N N . LEU A 1 173 ? 0.932 -2.694 -30.500 1.00 74.25 173 LEU A N 1
ATOM 1363 C CA . LEU A 1 173 ? -0.192 -2.250 -31.318 1.00 74.25 173 LEU A CA 1
ATOM 1364 C C . LEU A 1 173 ? -1.449 -2.026 -30.470 1.00 74.25 173 LEU A C 1
ATOM 1366 O O . LEU A 1 173 ? -2.143 -1.035 -30.681 1.00 74.25 173 LEU A O 1
ATOM 1370 N N . GLN A 1 174 ? -1.702 -2.880 -29.474 1.00 78.44 174 GLN A N 1
ATOM 1371 C CA . GLN A 1 174 ? -2.818 -2.702 -28.545 1.00 78.44 174 GLN A CA 1
ATOM 1372 C C . GLN A 1 174 ? -2.649 -1.437 -27.689 1.00 78.44 174 GLN A C 1
ATOM 1374 O O . GLN A 1 174 ? -3.576 -0.633 -27.590 1.00 78.44 174 GLN A O 1
ATOM 1379 N N . HIS A 1 175 ? -1.460 -1.205 -27.125 1.00 78.19 175 HIS A N 1
ATOM 1380 C CA . HIS A 1 175 ? -1.180 0.028 -26.385 1.00 78.19 175 HIS A CA 1
ATOM 1381 C C . HIS A 1 175 ? -1.283 1.276 -27.275 1.00 78.19 175 HIS A C 1
ATOM 1383 O O . HIS A 1 175 ? -1.836 2.290 -26.850 1.00 78.19 175 HIS A O 1
ATOM 1389 N N . LEU A 1 176 ? -0.787 1.216 -28.516 1.00 79.50 176 LEU A N 1
ATOM 1390 C CA . LEU A 1 176 ? -0.939 2.306 -29.484 1.00 79.50 176 LEU A CA 1
ATOM 1391 C C . LEU A 1 176 ? -2.414 2.599 -29.780 1.00 79.50 176 LEU A C 1
ATOM 1393 O O . LEU A 1 176 ? -2.802 3.764 -29.832 1.00 79.50 176 LEU A O 1
ATOM 1397 N N . GLU A 1 177 ? -3.248 1.569 -29.927 1.00 84.56 177 GLU A N 1
ATOM 1398 C CA . GLU A 1 177 ? -4.686 1.733 -30.151 1.00 84.56 177 GLU A CA 1
ATOM 1399 C C . GLU A 1 177 ? -5.371 2.447 -28.974 1.00 84.56 177 GLU A C 1
ATOM 1401 O O . GLU A 1 177 ? -6.186 3.350 -29.181 1.00 84.56 177 GLU A O 1
ATOM 1406 N N . GLU A 1 178 ? -5.022 2.094 -27.734 1.00 84.62 178 GLU A N 1
ATOM 1407 C CA . GLU A 1 178 ? -5.534 2.762 -26.531 1.00 84.62 178 GLU A CA 1
ATOM 1408 C C . GLU A 1 178 ? -5.107 4.234 -26.465 1.00 84.62 178 GLU A C 1
ATOM 1410 O O . GLU A 1 178 ? -5.938 5.113 -26.214 1.00 84.62 178 GLU A O 1
ATOM 1415 N N . VAL A 1 179 ? -3.838 4.526 -26.762 1.00 84.69 179 VAL A N 1
ATOM 1416 C CA . VAL A 1 179 ? -3.323 5.901 -26.822 1.00 84.69 179 VAL A CA 1
ATOM 1417 C C . VAL A 1 179 ? -4.047 6.708 -27.899 1.00 84.69 179 VAL A C 1
ATOM 1419 O O . VAL A 1 179 ? -4.489 7.826 -27.627 1.00 84.69 179 VAL A O 1
ATOM 1422 N N . PHE A 1 180 ? -4.238 6.157 -29.099 1.00 84.44 180 PHE A N 1
ATOM 1423 C CA . PHE A 1 180 ? -4.945 6.857 -30.173 1.00 84.44 180 PHE A CA 1
ATOM 1424 C C . PHE A 1 180 ? -6.423 7.096 -29.851 1.00 84.44 180 PHE A C 1
ATOM 1426 O O . PHE A 1 180 ? -6.930 8.184 -30.132 1.00 84.44 180 PHE A O 1
ATOM 1433 N N . LYS A 1 181 ? -7.099 6.155 -29.178 1.00 87.94 181 LYS A N 1
ATOM 1434 C CA . LYS A 1 181 ? -8.463 6.373 -28.661 1.00 87.94 181 LYS A CA 1
ATOM 1435 C C . LYS A 1 181 ? -8.510 7.537 -27.673 1.00 87.94 181 LYS A C 1
ATOM 1437 O O . LYS A 1 181 ? -9.387 8.394 -27.785 1.00 87.94 181 LYS A O 1
ATOM 1442 N N . LEU A 1 182 ? -7.559 7.607 -26.741 1.00 87.00 182 LEU A N 1
ATOM 1443 C CA . LEU A 1 182 ? -7.469 8.703 -25.770 1.00 87.00 182 LEU A CA 1
ATOM 1444 C C . LEU A 1 182 ? -7.164 10.052 -26.437 1.00 87.00 182 LEU A C 1
ATOM 1446 O O . LEU A 1 182 ? -7.739 11.070 -26.049 1.00 87.00 182 LEU A O 1
ATOM 1450 N N . MET A 1 183 ? -6.294 10.083 -27.448 1.00 85.88 183 MET A N 1
ATOM 1451 C CA . MET A 1 183 ? -6.023 11.298 -28.224 1.00 85.88 183 MET A CA 1
ATOM 1452 C C . MET A 1 183 ? -7.281 11.788 -28.942 1.00 85.88 183 MET A C 1
ATOM 1454 O O . MET A 1 183 ? -7.616 12.968 -28.847 1.00 85.88 183 MET A O 1
ATOM 1458 N N . GLN A 1 184 ? -8.024 10.879 -29.579 1.00 88.19 184 GLN A N 1
ATOM 1459 C CA . GLN A 1 184 ? -9.265 11.201 -30.279 1.00 88.19 184 GLN A CA 1
ATOM 1460 C C . GLN A 1 184 ? -10.343 11.740 -29.327 1.00 88.19 184 GLN A C 1
ATOM 1462 O O . GLN A 1 184 ? -10.986 12.742 -29.637 1.00 88.19 184 GLN A O 1
ATOM 1467 N N . GLN A 1 185 ? -10.511 11.124 -28.151 1.00 90.62 185 GLN A N 1
ATOM 1468 C CA . GLN A 1 185 ? -11.447 11.592 -27.120 1.00 90.62 185 GLN A CA 1
ATOM 1469 C C . GLN A 1 185 ? -11.122 13.004 -26.619 1.00 90.62 185 GLN A C 1
ATOM 1471 O O . GLN A 1 185 ? -12.031 13.777 -26.331 1.00 90.62 185 GLN A O 1
ATOM 1476 N N . ASN A 1 186 ? -9.836 13.351 -26.546 1.00 91.38 186 ASN A N 1
ATOM 1477 C CA . ASN A 1 186 ? -9.368 14.657 -26.085 1.00 91.38 186 ASN A CA 1
ATOM 1478 C C . ASN A 1 186 ? -9.113 15.657 -27.226 1.00 91.38 186 ASN A C 1
ATOM 1480 O O . ASN A 1 186 ? -8.490 16.691 -26.992 1.00 91.38 186 ASN A O 1
ATOM 1484 N N . LEU A 1 187 ? -9.570 15.366 -28.454 1.00 90.31 187 LEU A N 1
ATOM 1485 C CA . LEU A 1 187 ? -9.384 16.217 -29.641 1.00 90.31 187 LEU A CA 1
ATOM 1486 C C . LEU A 1 187 ? -7.907 16.564 -29.922 1.00 90.31 187 LEU A C 1
ATOM 1488 O O . LEU A 1 187 ? -7.594 17.617 -30.478 1.00 90.31 187 LEU A O 1
ATOM 1492 N N . MET A 1 188 ? -6.990 15.674 -29.540 1.00 84.31 188 MET A N 1
ATOM 1493 C CA . MET A 1 188 ? -5.564 15.802 -29.813 1.00 84.31 188 MET A CA 1
ATOM 1494 C C . MET A 1 188 ? -5.204 15.051 -31.092 1.00 84.31 188 MET A C 1
ATOM 1496 O O . MET A 1 188 ? -5.634 13.919 -31.304 1.00 84.31 188 MET A O 1
ATOM 1500 N N . ALA A 1 189 ? -4.368 15.664 -31.929 1.00 82.25 189 ALA A N 1
ATOM 1501 C CA . ALA A 1 189 ? -3.864 15.058 -33.155 1.00 82.25 189 ALA A CA 1
ATOM 1502 C C . ALA A 1 189 ? -2.341 14.931 -33.104 1.00 82.25 189 ALA A C 1
ATOM 1504 O O . ALA A 1 189 ? -1.632 15.850 -32.684 1.00 82.25 189 ALA A O 1
ATOM 1505 N N . ALA A 1 190 ? -1.841 13.783 -33.552 1.00 79.50 190 ALA A N 1
ATOM 1506 C CA . ALA A 1 190 ? -0.427 13.592 -33.812 1.00 79.50 190 ALA A CA 1
ATOM 1507 C C . ALA A 1 190 ? -0.059 14.343 -35.102 1.00 79.50 190 ALA A C 1
ATOM 1509 O O . ALA A 1 190 ? -0.859 14.422 -36.031 1.00 79.50 190 ALA A O 1
ATOM 1510 N N . LYS A 1 191 ? 1.135 14.937 -35.162 1.00 79.00 191 LYS A N 1
ATOM 1511 C CA . LYS A 1 191 ? 1.591 15.600 -36.385 1.00 79.00 191 LYS A CA 1
ATOM 1512 C C . LYS A 1 191 ? 2.329 14.574 -37.234 1.00 79.00 191 LYS A C 1
ATOM 1514 O O . LYS A 1 191 ? 3.445 14.214 -36.875 1.00 79.00 191 LYS A O 1
ATOM 1519 N N . ASP A 1 192 ? 1.742 14.158 -38.353 1.00 72.56 192 ASP A N 1
ATOM 1520 C CA . ASP A 1 192 ? 2.264 13.071 -39.199 1.00 72.56 192 ASP A CA 1
ATOM 1521 C C . ASP A 1 192 ? 3.756 13.215 -39.519 1.00 72.56 192 ASP A C 1
ATOM 1523 O O . ASP A 1 192 ? 4.528 12.275 -39.383 1.00 72.56 192 ASP A O 1
ATOM 1527 N N . ASN A 1 193 ? 4.207 14.431 -39.840 1.00 73.31 193 ASN A N 1
ATOM 1528 C CA . ASN A 1 193 ? 5.610 14.691 -40.172 1.00 73.31 193 ASN A CA 1
ATOM 1529 C C . ASN A 1 193 ? 6.583 14.692 -38.975 1.00 73.31 193 ASN A C 1
ATOM 1531 O O . ASN A 1 193 ? 7.763 14.987 -39.150 1.00 73.31 193 ASN A O 1
ATOM 1535 N N . LYS A 1 194 ? 6.097 14.424 -37.761 1.00 70.44 194 LYS A N 1
ATOM 1536 C CA . LYS A 1 194 ? 6.888 14.277 -36.531 1.00 70.44 194 LYS A CA 1
ATOM 1537 C C . LYS A 1 194 ? 6.681 12.921 -35.859 1.00 70.44 194 LYS A C 1
ATOM 1539 O O . LYS A 1 194 ? 7.260 12.683 -34.801 1.00 70.44 194 LYS A O 1
ATOM 1544 N N . CYS A 1 195 ? 5.865 12.051 -36.444 1.00 70.94 195 CYS A N 1
ATOM 1545 C CA . CYS A 1 195 ? 5.552 10.748 -35.890 1.00 70.94 195 CYS A CA 1
ATOM 1546 C C . CYS A 1 195 ? 6.233 9.674 -36.728 1.00 70.94 195 CYS A C 1
ATOM 1548 O O . CYS A 1 195 ? 5.979 9.535 -37.918 1.00 70.94 195 CYS A O 1
ATOM 1550 N N . MET A 1 196 ? 7.108 8.914 -36.083 1.00 68.00 196 MET A N 1
ATOM 1551 C CA . MET A 1 196 ? 7.716 7.721 -36.649 1.00 68.00 196 MET A CA 1
ATOM 1552 C C . MET A 1 196 ? 7.243 6.538 -35.813 1.00 68.00 196 MET A C 1
ATOM 1554 O O . MET A 1 196 ? 7.444 6.523 -34.599 1.00 68.00 196 MET A O 1
ATOM 1558 N N . VAL A 1 197 ? 6.576 5.587 -36.458 1.00 69.31 197 VAL A N 1
ATOM 1559 C CA . VAL A 1 197 ? 6.041 4.370 -35.837 1.00 69.31 197 VAL A CA 1
ATOM 1560 C C . VAL A 1 197 ? 6.704 3.189 -36.532 1.00 69.31 197 VAL A C 1
ATOM 1562 O O . VAL A 1 197 ? 6.891 3.245 -37.745 1.00 69.31 197 VAL A O 1
ATOM 1565 N N . ASP A 1 198 ? 7.066 2.156 -35.771 1.00 67.94 198 ASP A N 1
ATOM 1566 C CA . ASP A 1 198 ? 7.682 0.927 -36.295 1.00 67.94 198 ASP A CA 1
ATOM 1567 C C . ASP A 1 198 ? 8.957 1.179 -37.129 1.00 67.94 198 ASP A C 1
ATOM 1569 O O . ASP A 1 198 ? 9.086 0.765 -38.279 1.00 67.94 198 ASP A O 1
ATOM 1573 N N . THR A 1 199 ? 9.906 1.928 -36.558 1.00 72.94 199 THR A N 1
ATOM 1574 C CA . THR A 1 199 ? 11.214 2.174 -37.179 1.00 72.94 199 THR A CA 1
ATOM 1575 C C . THR A 1 199 ? 12.350 1.839 -36.222 1.00 72.94 199 THR A C 1
ATOM 1577 O O . THR A 1 199 ? 12.316 2.187 -35.041 1.00 72.94 199 THR A O 1
ATOM 1580 N N . ASP A 1 200 ? 13.413 1.247 -36.761 1.00 76.75 200 ASP A N 1
ATOM 1581 C CA . ASP A 1 200 ? 14.652 0.954 -36.030 1.00 76.75 200 ASP A CA 1
ATOM 1582 C C . ASP A 1 200 ? 15.558 2.192 -35.875 1.00 76.75 200 ASP A C 1
ATOM 1584 O O . ASP A 1 200 ? 16.620 2.141 -35.241 1.00 76.75 200 ASP A O 1
ATOM 1588 N N . LYS A 1 201 ? 15.172 3.308 -36.509 1.00 79.44 201 LYS A N 1
ATOM 1589 C CA . LYS A 1 201 ? 15.959 4.539 -36.614 1.00 79.44 201 LYS A CA 1
ATOM 1590 C C . LYS A 1 201 ? 15.048 5.767 -36.575 1.00 79.44 201 LYS A C 1
ATOM 1592 O O . LYS A 1 201 ? 14.123 5.881 -37.376 1.00 79.44 201 LYS A O 1
ATOM 1597 N N . VAL A 1 202 ? 15.328 6.700 -35.666 1.00 81.94 202 VAL A N 1
ATOM 1598 C CA . VAL A 1 202 ? 14.499 7.889 -35.404 1.00 81.94 202 VAL A CA 1
ATOM 1599 C C . VAL A 1 202 ? 15.329 9.154 -35.594 1.00 81.94 202 VAL A C 1
ATOM 1601 O O . VAL A 1 202 ? 16.414 9.276 -35.028 1.00 81.94 202 VAL A O 1
ATOM 1604 N N . GLU A 1 203 ? 14.831 10.106 -36.381 1.00 77.19 203 GLU A N 1
ATOM 1605 C CA . GLU A 1 203 ? 15.424 11.443 -36.476 1.00 77.19 203 GLU A CA 1
ATOM 1606 C C . GLU A 1 203 ? 15.131 12.268 -35.212 1.00 77.19 203 GLU A C 1
ATOM 1608 O O . GLU A 1 203 ? 13.981 12.439 -34.808 1.00 77.19 203 GLU A O 1
ATOM 1613 N N . TYR A 1 204 ? 16.172 12.827 -34.600 1.00 75.62 204 TYR A N 1
ATOM 1614 C CA . TYR A 1 204 ? 16.068 13.726 -33.459 1.00 75.62 204 TYR A CA 1
ATOM 1615 C C . TYR A 1 204 ? 17.102 14.849 -33.573 1.00 75.62 204 TYR A C 1
ATOM 1617 O O . TYR A 1 204 ? 18.307 14.604 -33.608 1.00 75.62 204 TYR A O 1
ATOM 1625 N N . LEU A 1 205 ? 16.624 16.097 -33.647 1.00 74.38 205 LEU A N 1
ATOM 1626 C CA . LEU A 1 205 ? 17.451 17.312 -33.743 1.00 74.38 205 LEU A CA 1
ATOM 1627 C C . LEU A 1 205 ? 18.505 17.274 -34.874 1.00 74.38 205 LEU A C 1
ATOM 1629 O O . LEU A 1 205 ? 19.598 17.817 -34.738 1.00 74.38 205 LEU A O 1
ATOM 1633 N N . GLY A 1 206 ? 18.175 16.656 -36.015 1.00 70.69 206 GLY A N 1
ATOM 1634 C CA . GLY A 1 206 ? 19.068 16.562 -37.176 1.00 70.69 206 GLY A CA 1
ATOM 1635 C C . GLY A 1 206 ? 20.154 15.484 -37.073 1.00 70.69 206 GLY A C 1
ATOM 1636 O O . GLY A 1 206 ? 21.104 15.513 -37.860 1.00 70.69 206 GLY A O 1
ATOM 1637 N N . HIS A 1 207 ? 20.005 14.563 -36.122 1.00 74.25 207 HIS A N 1
ATOM 1638 C CA . HIS A 1 207 ? 20.746 13.311 -36.003 1.00 74.25 207 HIS A CA 1
ATOM 1639 C C . HIS A 1 207 ? 19.781 12.139 -36.122 1.00 74.25 207 HIS A C 1
ATOM 1641 O O . HIS A 1 207 ? 18.588 12.288 -35.871 1.00 74.25 207 HIS A O 1
ATOM 1647 N N . PHE A 1 208 ? 20.294 10.959 -36.440 1.00 79.81 208 PHE A N 1
ATOM 1648 C CA . PHE A 1 208 ? 19.527 9.733 -36.332 1.00 79.81 208 PHE A CA 1
ATOM 1649 C C . PHE A 1 208 ? 19.988 8.906 -35.139 1.00 79.81 208 PHE A C 1
ATOM 1651 O O . PHE A 1 208 ? 21.174 8.634 -34.975 1.00 79.81 208 PHE A O 1
ATOM 1658 N N . ILE A 1 209 ? 19.030 8.469 -34.334 1.00 79.94 209 ILE A N 1
ATOM 1659 C CA . ILE A 1 209 ? 19.238 7.585 -33.194 1.00 79.94 209 ILE A CA 1
ATOM 1660 C C . ILE A 1 209 ? 18.779 6.188 -33.607 1.00 79.94 209 ILE A C 1
ATOM 1662 O O . ILE A 1 209 ? 17.667 6.022 -34.104 1.00 79.94 209 ILE A O 1
ATOM 1666 N N . SER A 1 210 ? 19.636 5.188 -33.417 1.00 83.38 210 SER A N 1
ATOM 1667 C CA . SER A 1 210 ? 19.309 3.775 -33.627 1.00 83.38 210 SER A CA 1
ATOM 1668 C C . SER A 1 210 ? 19.908 2.916 -32.515 1.00 83.38 210 SER A C 1
ATOM 1670 O O . SER A 1 210 ? 20.695 3.400 -31.698 1.00 83.38 210 SER A O 1
ATOM 1672 N N . ALA A 1 211 ? 19.617 1.614 -32.523 1.00 75.19 211 ALA A N 1
ATOM 1673 C CA . ALA A 1 211 ? 20.245 0.657 -31.608 1.00 75.19 211 ALA A CA 1
ATOM 1674 C C . ALA A 1 211 ? 21.790 0.632 -31.693 1.00 75.19 211 ALA A C 1
ATOM 1676 O O . ALA A 1 211 ? 22.448 0.204 -30.748 1.00 75.19 211 ALA A O 1
ATOM 1677 N N . LYS A 1 212 ? 22.382 1.102 -32.803 1.00 78.38 212 LYS A N 1
ATOM 1678 C CA . LYS A 1 212 ? 23.840 1.182 -33.008 1.00 78.38 212 LYS A CA 1
ATOM 1679 C C . LYS A 1 212 ? 24.469 2.471 -32.461 1.00 78.38 212 LYS A C 1
ATOM 1681 O O . LYS A 1 212 ? 25.690 2.598 -32.484 1.00 78.38 212 LYS A O 1
ATOM 1686 N N . GLY A 1 213 ? 23.659 3.407 -31.964 1.00 77.88 213 GLY A N 1
ATOM 1687 C CA . GLY A 1 213 ? 24.096 4.705 -31.454 1.00 77.88 213 GLY A CA 1
ATOM 1688 C C . GLY A 1 213 ? 23.548 5.884 -32.259 1.00 77.88 213 GLY A C 1
ATOM 1689 O O . GLY A 1 213 ? 22.571 5.758 -33.002 1.00 77.88 213 GLY A O 1
ATOM 1690 N N . VAL A 1 214 ? 24.172 7.049 -32.067 1.00 83.44 214 VAL A N 1
ATOM 1691 C CA . VAL A 1 214 ? 23.795 8.309 -32.722 1.00 83.44 214 VAL A CA 1
ATOM 1692 C C . VAL A 1 214 ? 24.643 8.504 -33.977 1.00 83.44 214 VAL A C 1
ATOM 1694 O O . VAL A 1 214 ? 25.867 8.563 -33.903 1.00 83.44 214 VAL A O 1
ATOM 1697 N N . GLU A 1 215 ? 23.989 8.640 -35.123 1.00 83.19 215 GLU A N 1
ATOM 1698 C CA . GLU A 1 215 ? 24.608 8.899 -36.421 1.00 83.19 215 GLU A CA 1
ATOM 1699 C C . GLU A 1 215 ? 24.221 10.302 -36.909 1.00 83.19 215 GLU A C 1
ATOM 1701 O O . GLU A 1 215 ? 23.080 10.743 -36.755 1.00 83.19 215 GLU A O 1
ATOM 1706 N N . ALA A 1 216 ? 25.162 11.030 -37.511 1.00 75.88 216 ALA A N 1
ATOM 1707 C CA . ALA A 1 216 ? 24.841 12.283 -38.190 1.00 75.88 216 ALA A CA 1
ATOM 1708 C C . ALA A 1 216 ? 24.071 12.008 -39.494 1.00 75.88 216 ALA A C 1
ATOM 1710 O O . ALA A 1 216 ? 24.268 10.972 -40.129 1.00 75.88 216 ALA A O 1
ATOM 1711 N N . ASP A 1 217 ? 23.197 12.936 -39.893 1.00 72.12 217 ASP A N 1
ATOM 1712 C CA . ASP A 1 217 ? 22.433 12.821 -41.138 1.00 72.12 217 ASP A CA 1
ATOM 1713 C C . ASP A 1 217 ? 23.381 12.686 -42.351 1.00 72.12 217 ASP A C 1
ATOM 1715 O O . ASP A 1 217 ? 24.132 13.627 -42.638 1.00 72.12 217 ASP A O 1
ATOM 1719 N N . PRO A 1 218 ? 23.345 11.560 -43.096 1.00 70.25 218 PRO A N 1
ATOM 1720 C CA . PRO A 1 218 ? 24.198 11.343 -44.262 1.00 70.25 218 PRO A CA 1
ATOM 1721 C C . PRO A 1 218 ? 24.096 12.461 -45.304 1.00 70.25 218 PRO A C 1
ATOM 1723 O O . PRO A 1 218 ? 25.090 12.779 -45.953 1.00 70.25 218 PRO A O 1
ATOM 1726 N N . LYS A 1 219 ? 22.925 13.107 -45.425 1.00 67.31 219 LYS A N 1
ATOM 1727 C CA . LYS A 1 219 ? 22.710 14.230 -46.349 1.00 67.31 219 LYS A CA 1
ATOM 1728 C C . LYS A 1 219 ? 23.471 15.489 -45.937 1.00 67.31 219 LYS A C 1
ATOM 1730 O O . LYS A 1 219 ? 23.863 16.272 -46.796 1.00 67.31 219 LYS A O 1
ATOM 1735 N N . LYS A 1 220 ? 23.710 15.697 -44.638 1.00 62.12 220 LYS A N 1
ATOM 1736 C CA . LYS A 1 220 ? 24.572 16.788 -44.152 1.00 62.12 220 LYS A CA 1
ATOM 1737 C C . LYS A 1 220 ? 26.053 16.463 -44.336 1.00 62.12 220 LYS A C 1
ATOM 1739 O O . LYS A 1 220 ? 26.831 17.375 -44.589 1.00 62.12 220 LYS A O 1
ATOM 1744 N N . ILE A 1 221 ? 26.434 15.186 -44.258 1.00 64.62 221 ILE A N 1
ATOM 1745 C CA . ILE A 1 221 ? 27.817 14.733 -44.488 1.00 64.62 221 ILE A CA 1
ATOM 1746 C C . ILE A 1 221 ? 28.205 14.880 -45.972 1.00 64.62 221 ILE A C 1
ATOM 1748 O O . ILE A 1 221 ? 29.305 15.346 -46.277 1.00 64.62 221 ILE A O 1
ATOM 1752 N N . SER A 1 222 ? 27.302 14.555 -46.906 1.00 62.62 222 SER A N 1
ATOM 1753 C CA . SER A 1 222 ? 27.550 14.708 -48.351 1.00 62.62 222 SER A CA 1
ATOM 1754 C C . SER A 1 222 ? 27.754 16.163 -48.787 1.00 62.62 222 SER A C 1
ATOM 1756 O O . SER A 1 222 ? 28.516 16.429 -49.711 1.00 62.62 222 SER A O 1
ATOM 1758 N N . SER A 1 223 ? 27.132 17.120 -48.092 1.00 58.97 223 SER A N 1
ATOM 1759 C CA . SER A 1 223 ? 27.268 18.553 -48.392 1.00 58.97 223 SER A CA 1
ATOM 1760 C C . SER A 1 223 ? 28.603 19.162 -47.950 1.00 58.97 223 SER A C 1
ATOM 1762 O O . SER A 1 223 ? 28.905 20.285 -48.332 1.00 58.97 223 SER A O 1
ATOM 1764 N N . ILE A 1 224 ? 29.388 18.454 -47.129 1.00 57.91 224 ILE A N 1
ATOM 1765 C CA . ILE A 1 224 ? 30.719 18.890 -46.661 1.00 57.91 224 ILE A CA 1
ATOM 1766 C C . ILE A 1 224 ? 31.835 18.299 -47.542 1.00 57.91 224 ILE A C 1
ATOM 1768 O O . ILE A 1 224 ? 32.959 18.787 -47.539 1.00 57.91 224 ILE A O 1
ATOM 1772 N N . SER A 1 225 ? 31.531 17.240 -48.295 1.00 55.34 225 SER A N 1
ATOM 1773 C CA . SER A 1 225 ? 32.480 16.506 -49.143 1.00 55.34 225 SER A CA 1
ATOM 1774 C C . SER A 1 225 ? 32.408 16.890 -50.631 1.00 55.34 225 SER A C 1
ATOM 1776 O O . SER A 1 225 ? 33.030 16.216 -51.452 1.00 55.34 225 SER A O 1
ATOM 1778 N N . SER A 1 226 ? 31.677 17.964 -50.964 1.00 47.97 226 SER A N 1
ATOM 1779 C CA . SER A 1 226 ? 31.563 18.558 -52.309 1.00 47.97 226 SER A CA 1
ATOM 1780 C C . SER A 1 226 ? 32.264 19.909 -52.389 1.00 47.97 226 SER A C 1
ATOM 1782 O O . SER A 1 226 ? 32.179 20.659 -51.391 1.00 47.97 226 SER A O 1
#

Foldseek 3Di:
DVVVVVVVVVVVVVVVVVPPPPPADDFDWDFPADDPFKTKIWTAKFKKKKAKDQAQWPVVQQVLGVVLVVCVLCQQFPVRHHFDAHDDWDKAADDDDDDDRGRMIMTIGTGPPVPGVPNGHGDVVSVMDMDMDHTDMDMDGDDDDDDTPVPPVVSVVVSVVVVPDPPDVVSVVVVVVVVVVVCVVVVHDDDPVQDDDPDQWHDDPQWIQHPVGIHHDVVVVVVVVD

Organism: Spinacia oleracea (NCBI:txid3562)